Protein AF-0000000078500614 (afdb_homodimer)

Solvent-accessible surface area (backbone atoms only — not comparable to full-atom values): 10319 Å² total; per-residue (Å²): 128,57,63,70,53,55,54,60,69,43,88,48,52,64,53,60,51,50,54,51,49,52,55,49,51,55,53,53,39,72,67,45,80,52,63,70,58,22,54,53,45,44,40,51,52,26,52,51,50,47,42,37,47,73,65,65,64,46,64,62,80,82,45,43,68,65,52,46,53,53,21,63,76,38,49,86,39,66,47,23,42,53,41,46,52,52,44,55,63,54,65,72,94,126,57,64,71,52,54,53,60,69,44,86,47,54,66,52,61,51,50,52,50,47,52,54,50,52,54,52,54,38,71,66,44,79,51,63,70,58,23,54,53,47,42,41,50,50,28,53,51,49,46,43,36,47,73,67,65,62,47,63,62,80,82,45,42,68,65,52,46,54,52,20,61,75,39,48,87,39,66,47,24,43,51,41,46,51,53,44,54,62,55,65,73,95

Secondary structure (DSSP, 8-state):
--HHHHHHHS---HHHHHHHHHHHHHHHHHH---HHHHHHHHHHHHHHHHHHHHTTSS-GGGTHHHHHHHHHHTTTSHHHHHHHHHHHHHH--/--HHHHHHHS---HHHHHHHHHHHHHHHHHH---HHHHHHHHHHHHHHHHHHHHTTSS-GGGTHHHHHHHHHHTTTSHHHHHHHHHHHHHH--

InterPro domains:
  IPR019312 CCR4-NOT transcription complex subunit 11, C-terminal domain [PF10155] (33-88)
  IPR019312 CCR4-NOT transcription complex subunit 11, C-terminal domain [PTHR15975] (33-90)

Radius of gyration: 15.86 Å; Cα contacts (8 Å, |Δi|>4): 170; chains: 2; bounding box: 34×43×44 Å

Structure (mmCIF, N/CA/C/O backbone):
data_AF-0000000078500614-model_v1
#
loop_
_entity.id
_entity.type
_entity.pdbx_description
1 polymer 'CCR4-NOT transcription complex subunit 11'
#
loop_
_atom_site.group_PDB
_atom_site.id
_atom_site.type_symbol
_atom_site.label_atom_id
_atom_site.label_alt_id
_atom_site.label_comp_id
_atom_site.label_asym_id
_atom_site.label_entity_id
_atom_site.label_seq_id
_atom_site.pdbx_PDB_ins_code
_atom_site.Cartn_x
_atom_site.Cartn_y
_atom_site.Cartn_z
_atom_site.occupancy
_atom_site.B_iso_or_equiv
_atom_site.auth_seq_id
_atom_site.auth_comp_id
_atom_site.auth_asym_id
_atom_site.auth_atom_id
_atom_site.pdbx_PDB_model_num
ATOM 1 N N . MET A 1 1 ? -8.516 2.143 -21.172 1 26.56 1 MET A N 1
ATOM 2 C CA . MET A 1 1 ? -8.398 0.757 -20.719 1 26.56 1 MET A CA 1
ATOM 3 C C . MET A 1 1 ? -6.941 0.388 -20.453 1 26.56 1 MET A C 1
ATOM 5 O O . MET A 1 1 ? -6.633 -0.266 -19.469 1 26.56 1 MET A O 1
ATOM 9 N N . LEU A 1 2 ? -6.059 0.632 -21.484 1 32.22 2 LEU A N 1
ATOM 10 C CA . LEU A 1 2 ? -4.629 0.433 -21.703 1 32.22 2 LEU A CA 1
ATOM 11 C C . LEU A 1 2 ? -3.809 1.311 -20.75 1 32.22 2 LEU A C 1
ATOM 13 O O . LEU A 1 2 ? -2.59 1.15 -20.656 1 32.22 2 LEU A O 1
ATOM 17 N N . VAL A 1 3 ? -4.402 2.43 -20.516 1 37.03 3 VAL A N 1
ATOM 18 C CA . VAL A 1 3 ? -3.617 3.463 -19.844 1 37.03 3 VAL A CA 1
ATOM 19 C C . VAL A 1 3 ? -3.152 2.959 -18.484 1 37.03 3 VAL A C 1
ATOM 21 O O . VAL A 1 3 ? -2.09 3.355 -18 1 37.03 3 VAL A O 1
ATOM 24 N N . ASP A 1 4 ? -4.074 2.209 -17.906 1 38.44 4 ASP A N 1
ATOM 25 C CA . ASP A 1 4 ? -3.691 1.676 -16.609 1 38.44 4 ASP A CA 1
ATOM 26 C C . ASP A 1 4 ? -2.545 0.676 -16.734 1 38.44 4 ASP A C 1
ATOM 28 O O . ASP A 1 4 ? -1.684 0.594 -15.859 1 38.44 4 ASP A O 1
ATOM 32 N N . TYR A 1 5 ? -2.68 -0.137 -17.844 1 39.41 5 TYR A N 1
ATOM 33 C CA . TYR A 1 5 ? -1.7 -1.173 -18.141 1 39.41 5 TYR A CA 1
ATOM 34 C C . TYR A 1 5 ? -0.367 -0.559 -18.562 1 39.41 5 TYR A C 1
ATOM 36 O O . TYR A 1 5 ? 0.696 -1.063 -18.188 1 39.41 5 TYR A O 1
ATOM 44 N N . MET A 1 6 ? -0.44 0.219 -19.594 1 39.81 6 MET A N 1
ATOM 45 C CA . MET A 1 6 ? 0.724 0.875 -20.172 1 39.81 6 MET A CA 1
ATOM 46 C C . MET A 1 6 ? 1.514 1.636 -19.125 1 39.81 6 MET A C 1
ATOM 48 O O . MET A 1 6 ? 2.705 1.896 -19.297 1 39.81 6 MET A O 1
ATOM 52 N N . PHE A 1 7 ? 0.876 2.174 -18.375 1 38 7 PHE A N 1
ATOM 53 C CA . PHE A 1 7 ? 1.575 2.879 -17.312 1 38 7 PHE A CA 1
ATOM 54 C C . PHE A 1 7 ? 2.486 1.928 -16.547 1 38 7 PHE A C 1
ATOM 56 O O . PHE A 1 7 ? 3.533 2.338 -16.031 1 38 7 PHE A O 1
ATOM 63 N N . TRP A 1 8 ? 2.061 0.646 -16.391 1 42.75 8 TRP A N 1
ATOM 64 C CA . TRP A 1 8 ? 2.818 -0.266 -15.539 1 42.75 8 TRP A CA 1
ATOM 65 C C . TRP A 1 8 ? 4.039 -0.808 -16.281 1 42.75 8 TRP A C 1
ATOM 67 O O . TRP A 1 8 ? 5.047 -1.152 -15.648 1 42.75 8 TRP A O 1
ATOM 77 N N . THR A 1 9 ? 3.951 -1.188 -17.453 1 39.38 9 THR A N 1
ATOM 78 C CA . THR A 1 9 ? 5.133 -1.741 -18.109 1 39.38 9 THR A CA 1
ATOM 79 C C . THR A 1 9 ? 6.23 -0.687 -18.219 1 39.38 9 THR A C 1
ATOM 81 O O . THR A 1 9 ? 7.344 -0.988 -18.656 1 39.38 9 THR A O 1
ATOM 84 N N . LYS A 1 10 ? 5.836 0.438 -18.641 1 40.34 10 LYS A N 1
ATOM 85 C CA . LYS A 1 10 ? 7.055 1.234 -18.797 1 40.34 10 LYS A CA 1
ATOM 86 C C . LYS A 1 10 ? 7.855 1.256 -17.5 1 40.34 10 LYS A C 1
ATOM 88 O O . LYS A 1 10 ? 7.289 1.146 -16.406 1 40.34 10 LYS A O 1
ATOM 93 N N . SER A 1 11 ? 9.219 1.28 -17.703 1 36.75 11 SER A N 1
ATOM 94 C CA . SER A 1 11 ? 10.172 1.511 -16.625 1 36.75 11 SER A CA 1
ATOM 95 C C . SER A 1 11 ? 9.586 2.426 -15.555 1 36.75 11 SER A C 1
ATOM 97 O O . SER A 1 11 ? 9.648 3.65 -15.672 1 36.75 11 SER A O 1
ATOM 99 N N . PHE A 1 12 ? 8.367 2.404 -15.211 1 47.31 12 PHE A N 1
ATOM 100 C CA . PHE A 1 12 ? 7.91 3.18 -14.07 1 47.31 12 PHE A CA 1
ATOM 101 C C . PHE A 1 12 ? 8.984 3.234 -12.984 1 47.31 12 PHE A C 1
ATOM 103 O O . PHE A 1 12 ? 9.352 2.203 -12.414 1 47.31 12 PHE A O 1
ATOM 110 N N . ASP A 1 13 ? 9.727 4.168 -13.281 1 57.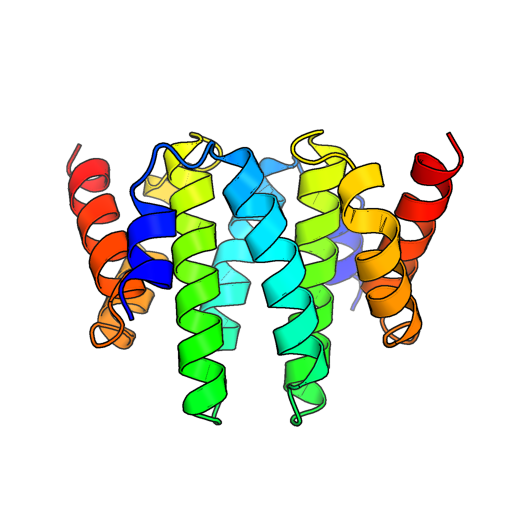78 13 ASP A N 1
ATOM 111 C CA . ASP A 1 13 ? 10.641 4.418 -12.172 1 57.78 13 ASP A CA 1
ATOM 112 C C . ASP A 1 13 ? 9.961 4.148 -10.828 1 57.78 13 ASP A C 1
ATOM 114 O O . ASP A 1 13 ? 8.82 4.562 -10.609 1 57.78 13 ASP A O 1
ATOM 118 N N . ASP A 1 14 ? 10.234 3.061 -10.273 1 69.69 14 ASP A N 1
ATOM 119 C CA . ASP A 1 14 ? 9.75 2.389 -9.07 1 69.69 14 ASP A CA 1
ATOM 120 C C . ASP A 1 14 ? 9.219 3.398 -8.055 1 69.69 14 ASP A C 1
ATOM 122 O O . ASP A 1 14 ? 8.172 3.174 -7.434 1 69.69 14 ASP A O 1
ATOM 126 N N . ILE A 1 15 ? 9.617 4.699 -8.32 1 75.94 15 ILE A N 1
ATOM 127 C CA . ILE A 1 15 ? 9.227 5.676 -7.309 1 75.94 15 ILE A CA 1
ATOM 128 C C . ILE A 1 15 ? 7.93 6.363 -7.727 1 75.94 15 ILE A C 1
ATOM 130 O O . ILE A 1 15 ? 7.066 6.637 -6.891 1 75.94 15 ILE A O 1
ATOM 134 N N . GLU A 1 16 ? 7.77 6.645 -9.047 1 82.81 16 GLU A N 1
ATOM 135 C CA . GLU A 1 16 ? 6.535 7.242 -9.547 1 82.81 16 GLU A CA 1
ATOM 136 C C . GLU A 1 16 ? 5.332 6.344 -9.266 1 82.81 16 GLU A C 1
ATOM 138 O O . GLU A 1 16 ? 4.242 6.828 -8.961 1 82.81 16 GLU A O 1
ATOM 143 N N . THR A 1 17 ? 5.539 5.059 -9.43 1 87.38 17 THR A N 1
ATOM 144 C CA . THR A 1 17 ? 4.484 4.094 -9.141 1 87.38 17 THR A CA 1
ATOM 145 C C . THR A 1 17 ? 4.055 4.172 -7.684 1 87.38 17 THR A C 1
ATOM 147 O O . THR A 1 17 ? 2.863 4.094 -7.375 1 87.38 17 THR A O 1
ATOM 150 N N . LEU A 1 18 ? 4.918 4.398 -6.871 1 87.38 18 LEU A N 1
ATOM 151 C CA . LEU A 1 18 ? 4.609 4.484 -5.449 1 87.38 18 LEU A CA 1
ATOM 152 C C . LEU A 1 18 ? 3.838 5.762 -5.133 1 87.38 18 LEU A C 1
ATOM 154 O O . LEU A 1 18 ? 2.945 5.758 -4.281 1 87.38 18 LEU A O 1
ATOM 158 N N . TYR A 1 19 ? 4.195 6.848 -5.871 1 88.06 19 TYR A N 1
ATOM 159 C CA . TYR A 1 19 ? 3.426 8.078 -5.719 1 88.06 19 TYR A CA 1
ATOM 160 C C . TYR A 1 19 ? 1.979 7.875 -6.145 1 88.06 19 TYR A C 1
ATOM 162 O O . TYR A 1 19 ? 1.052 8.266 -5.434 1 88.06 19 TYR A O 1
ATOM 170 N N . LEU A 1 20 ? 1.772 7.266 -7.219 1 90.81 20 LEU A N 1
ATOM 171 C CA . LEU A 1 20 ? 0.433 7.008 -7.734 1 90.81 20 LEU A CA 1
ATOM 172 C C . LEU A 1 20 ? -0.336 6.074 -6.809 1 90.81 20 LEU A C 1
ATOM 174 O O . LEU A 1 20 ? -1.517 6.301 -6.531 1 90.81 20 LEU A O 1
ATOM 178 N N . LEU A 1 21 ? 0.283 5.039 -6.414 1 93.38 21 LEU A N 1
ATOM 179 C CA . LEU A 1 21 ? -0.335 4.113 -5.469 1 93.38 21 LEU A CA 1
ATOM 180 C C . LEU A 1 21 ? -0.82 4.852 -4.227 1 93.38 21 LEU A C 1
ATOM 182 O O . LEU A 1 21 ? -1.931 4.609 -3.75 1 93.38 21 LEU A O 1
ATOM 186 N N . SER A 1 22 ? 0.024 5.75 -3.674 1 91.69 22 SER A N 1
ATOM 187 C CA . SER A 1 22 ? -0.336 6.52 -2.488 1 91.69 22 SER A CA 1
ATOM 188 C C . SER A 1 22 ? -1.622 7.309 -2.709 1 91.69 22 SER A C 1
ATOM 190 O O . SER A 1 22 ? -2.559 7.215 -1.914 1 91.69 22 SER A O 1
ATOM 192 N N . VAL A 1 23 ? -1.719 7.988 -3.836 1 92.12 23 VAL A N 1
ATOM 193 C CA . VAL A 1 23 ? -2.891 8.797 -4.164 1 92.12 23 VAL A CA 1
ATOM 194 C C . VAL A 1 23 ? -4.109 7.891 -4.344 1 92.12 23 VAL A C 1
ATOM 196 O O . VAL A 1 23 ? -5.195 8.195 -3.846 1 92.12 23 VAL A O 1
ATOM 199 N N . ARG A 1 24 ? -3.928 6.805 -4.949 1 93.44 24 ARG A N 1
ATOM 200 C CA . ARG A 1 24 ? -5.039 5.906 -5.238 1 93.44 24 ARG A CA 1
ATOM 201 C C . ARG A 1 24 ? -5.527 5.211 -3.973 1 93.44 24 ARG A C 1
ATOM 203 O O . ARG A 1 24 ? -6.727 4.996 -3.799 1 93.44 24 ARG A O 1
ATOM 210 N N . PHE A 1 25 ? -4.66 4.859 -3.1 1 94.88 25 PHE A N 1
ATOM 211 C CA . PHE A 1 25 ? -5.062 4.266 -1.831 1 94.88 25 PHE A CA 1
ATOM 212 C C . PHE A 1 25 ? -5.887 5.25 -1.009 1 94.88 25 PHE A C 1
ATOM 214 O O . PHE A 1 25 ? -6.906 4.875 -0.424 1 94.88 25 PHE A O 1
ATOM 221 N N . THR A 1 26 ? -5.434 6.527 -0.969 1 94.94 26 THR A N 1
ATOM 222 C CA . THR A 1 26 ? -6.184 7.523 -0.209 1 94.94 26 THR A CA 1
ATOM 223 C C . THR A 1 26 ? -7.574 7.723 -0.802 1 94.94 26 THR A C 1
ATOM 2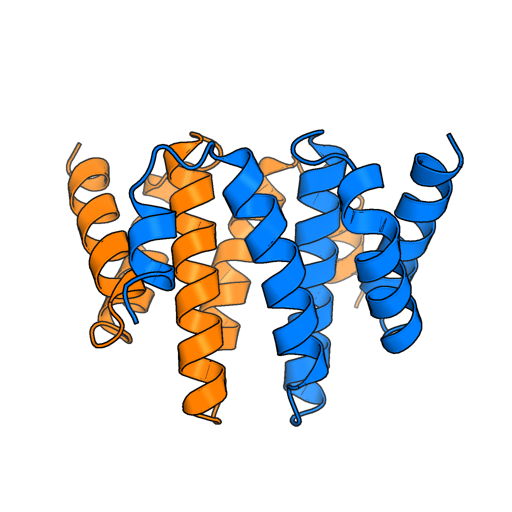25 O O . THR A 1 26 ? -8.555 7.844 -0.068 1 94.94 26 THR A O 1
ATOM 228 N N . SER A 1 27 ? -7.73 7.734 -2.119 1 93.31 27 SER A N 1
ATOM 229 C CA . SER A 1 27 ? -9.016 7.906 -2.785 1 93.31 27 SER A CA 1
ATOM 230 C C . SER A 1 27 ? -9.953 6.738 -2.492 1 93.31 27 SER A C 1
ATOM 232 O O . SER A 1 27 ? -11.141 6.938 -2.223 1 93.31 27 SER A O 1
ATOM 234 N N . VAL A 1 28 ? -9.43 5.48 -2.551 1 93.94 28 VAL A N 1
ATOM 235 C CA . VAL A 1 28 ? -10.234 4.289 -2.311 1 93.94 28 VAL A CA 1
ATOM 236 C C . VAL A 1 28 ? -10.734 4.281 -0.866 1 93.94 28 VAL A C 1
ATOM 238 O O . VAL A 1 28 ? -11.852 3.846 -0.59 1 93.94 28 VAL A O 1
ATOM 241 N N . SER A 1 29 ? -9.867 4.762 0.042 1 94.44 29 SER A N 1
ATOM 242 C CA . SER A 1 29 ? -10.25 4.82 1.451 1 94.44 29 SER A CA 1
ATOM 243 C C . SER A 1 29 ? -11.398 5.789 1.675 1 94.44 29 SER A C 1
ATOM 245 O O . SER A 1 29 ? -12.25 5.562 2.537 1 94.44 29 SER A O 1
ATOM 247 N N . LEU A 1 30 ? -11.445 6.863 0.929 1 92.62 30 LEU A N 1
ATOM 248 C CA . LEU A 1 30 ? -12.469 7.895 1.055 1 92.62 30 LEU A CA 1
ATOM 249 C C . LEU A 1 30 ? -13.812 7.383 0.556 1 92.62 30 LEU A C 1
ATOM 251 O O . LEU A 1 30 ? -14.859 7.77 1.082 1 92.62 30 LEU A O 1
ATOM 255 N N . ILE A 1 31 ? -13.789 6.438 -0.349 1 91.5 31 ILE A N 1
ATOM 256 C CA . ILE A 1 31 ? -15.016 6.008 -1.018 1 91.5 31 ILE A CA 1
ATOM 257 C C . ILE A 1 31 ? -15.586 4.777 -0.312 1 91.5 31 ILE A C 1
ATOM 259 O O . ILE A 1 31 ? -16.734 4.395 -0.549 1 91.5 31 ILE A O 1
ATOM 263 N N . CYS A 1 32 ? -14.789 4.066 0.511 1 92.44 32 CYS A N 1
ATOM 264 C CA . CYS A 1 32 ? -15.227 2.877 1.231 1 92.44 32 CYS A CA 1
ATOM 265 C C . CYS A 1 32 ? -16.391 3.203 2.166 1 92.44 32 CYS A C 1
ATOM 267 O O . CYS A 1 32 ? -16.25 4.027 3.072 1 92.44 32 CYS A O 1
ATOM 269 N N . GLN A 1 33 ? -17.547 2.568 2.074 1 90.19 33 GLN A N 1
ATOM 270 C CA . GLN A 1 33 ? -18.75 2.885 2.826 1 90.19 33 GLN A CA 1
ATOM 271 C C . GLN A 1 33 ? -18.812 2.094 4.129 1 90.19 33 GLN A C 1
ATOM 273 O O . GLN A 1 33 ? -19.516 2.477 5.062 1 90.19 33 GLN A O 1
ATOM 278 N N . ASP A 1 34 ? -18.234 0.938 4.176 1 91.44 34 ASP A N 1
ATOM 279 C CA . ASP A 1 34 ? -18.141 0.173 5.414 1 91.44 34 ASP A CA 1
ATOM 280 C C . ASP A 1 34 ? -17.141 0.807 6.375 1 91.44 34 ASP A C 1
ATOM 282 O O . ASP A 1 34 ? -15.93 0.722 6.164 1 91.44 34 ASP A O 1
ATOM 286 N N . LYS A 1 35 ? -17.703 1.351 7.426 1 92.62 35 LYS A N 1
ATOM 287 C CA . LYS A 1 35 ? -16.875 2.156 8.328 1 92.62 35 LYS A CA 1
ATOM 288 C C . LYS A 1 35 ? -15.789 1.312 8.984 1 92.62 35 LYS A C 1
ATOM 290 O O . LYS A 1 35 ? -14.688 1.797 9.234 1 92.62 35 LYS A O 1
ATOM 295 N N . TYR A 1 36 ? -16.172 0.106 9.297 1 92.19 36 TYR A N 1
ATOM 296 C CA . TYR A 1 36 ? -15.172 -0.766 9.898 1 92.19 36 TYR A CA 1
ATOM 297 C C . TYR A 1 36 ? -14.023 -1.017 8.938 1 92.19 36 TYR A C 1
ATOM 299 O O . TYR A 1 36 ? -12.852 -0.856 9.297 1 92.19 36 TYR A O 1
ATOM 307 N N . MET A 1 37 ? -14.328 -1.366 7.781 1 90.38 37 MET A N 1
ATOM 308 C CA . MET A 1 37 ? -13.32 -1.631 6.758 1 90.38 37 MET A CA 1
ATOM 309 C C . MET A 1 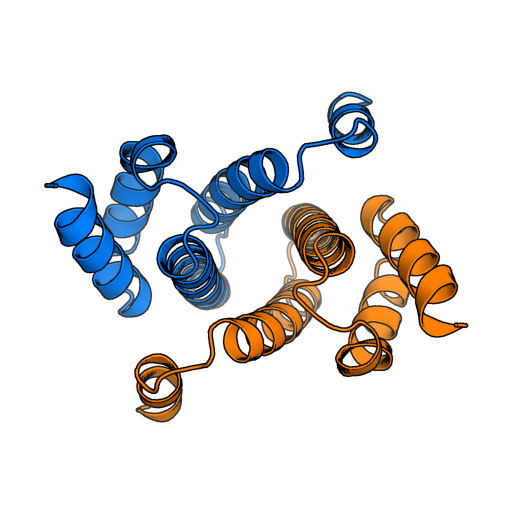37 ? -12.539 -0.364 6.418 1 90.38 37 MET A C 1
ATOM 311 O O . MET A 1 37 ? -11.328 -0.409 6.23 1 90.38 37 MET A O 1
ATOM 315 N N . GLN A 1 38 ? -13.273 0.722 6.336 1 94.06 38 GLN A N 1
ATOM 316 C CA . GLN A 1 38 ? -12.625 1.989 6.023 1 94.06 38 GLN A CA 1
ATOM 317 C C . GLN A 1 38 ? -11.562 2.332 7.062 1 94.06 38 GLN A C 1
ATOM 319 O O . GLN A 1 38 ? -10.445 2.738 6.715 1 94.06 38 GLN A O 1
ATOM 324 N N . ASN A 1 39 ? -11.898 2.205 8.359 1 95.5 39 ASN A N 1
ATOM 325 C CA . ASN A 1 39 ? -10.938 2.465 9.43 1 95.5 39 ASN A CA 1
ATOM 326 C C . ASN A 1 39 ? -9.695 1.591 9.289 1 95.5 39 ASN A C 1
ATOM 328 O O . ASN A 1 39 ? -8.57 2.072 9.445 1 95.5 39 ASN A O 1
ATOM 332 N N . ARG A 1 40 ? -9.938 0.292 8.93 1 93.19 40 ARG A N 1
ATOM 333 C CA . ARG A 1 40 ? -8.805 -0.607 8.734 1 93.19 40 ARG A CA 1
ATOM 334 C C . ARG A 1 40 ? -7.941 -0.151 7.559 1 93.19 40 ARG A C 1
ATOM 336 O O . ARG A 1 40 ? -6.715 -0.095 7.668 1 93.19 40 ARG A O 1
ATOM 343 N N . LEU A 1 41 ? -8.547 0.221 6.492 1 94.56 41 LEU A N 1
ATOM 344 C CA . LEU A 1 41 ? -7.824 0.657 5.305 1 94.56 41 LEU A CA 1
ATOM 345 C C . LEU A 1 41 ? -7.059 1.946 5.582 1 94.56 41 LEU A C 1
ATOM 347 O O . LEU A 1 41 ? -5.895 2.076 5.191 1 94.56 41 LEU A O 1
ATOM 351 N N . VAL A 1 42 ? -7.711 2.84 6.273 1 96.56 42 VAL A N 1
ATOM 352 C CA . VAL A 1 42 ? -7.078 4.113 6.59 1 96.56 42 VAL A CA 1
ATOM 353 C C . VAL A 1 42 ? -5.84 3.875 7.449 1 96.56 42 VAL A C 1
ATOM 355 O O . VAL A 1 42 ? -4.777 4.449 7.191 1 96.56 42 VAL A O 1
ATOM 358 N N . ARG A 1 43 ? -5.934 3 8.352 1 95 43 ARG A N 1
ATOM 359 C CA . ARG A 1 43 ? -4.785 2.684 9.195 1 95 43 ARG A CA 1
ATOM 360 C C . ARG A 1 43 ? -3.641 2.107 8.367 1 95 43 ARG A C 1
ATOM 362 O O . ARG A 1 43 ? -2.486 2.512 8.523 1 95 43 ARG A O 1
ATOM 369 N N . LEU A 1 44 ? -3.918 1.233 7.527 1 94.56 44 LEU A N 1
ATOM 370 C CA . LEU A 1 44 ? -2.9 0.604 6.691 1 94.56 44 LEU A CA 1
ATOM 371 C C . LEU A 1 44 ? -2.242 1.628 5.773 1 94.56 44 LEU A C 1
ATOM 373 O O . LEU A 1 44 ? -1.018 1.655 5.645 1 94.56 44 LEU A O 1
ATOM 377 N N . VAL A 1 45 ? -3.041 2.49 5.16 1 95.38 45 VAL A N 1
ATOM 378 C CA . VAL A 1 45 ? -2.523 3.492 4.23 1 95.38 45 VAL A CA 1
ATOM 379 C C . VAL A 1 45 ? -1.636 4.48 4.98 1 95.38 45 VAL A C 1
ATOM 381 O O . VAL A 1 45 ? -0.585 4.887 4.477 1 95.38 45 VAL A O 1
ATOM 384 N N . CYS A 1 46 ? -2.035 4.801 6.121 1 95.31 46 CYS A N 1
ATOM 385 C CA . CYS A 1 46 ? -1.247 5.738 6.906 1 95.31 46 CYS A CA 1
ATOM 386 C C . CYS A 1 46 ? 0.109 5.145 7.27 1 95.31 46 CYS A C 1
ATOM 388 O O . CYS A 1 46 ? 1.138 5.812 7.141 1 95.31 46 CYS A O 1
ATOM 390 N N . VAL A 1 47 ? 0.151 3.943 7.672 1 92.5 47 VAL A N 1
ATOM 391 C CA . VAL A 1 47 ? 1.408 3.289 8.023 1 92.5 47 VAL A CA 1
ATOM 392 C C . VAL A 1 47 ? 2.254 3.096 6.766 1 92.5 47 VAL A C 1
ATOM 394 O O . VAL A 1 47 ? 3.475 3.273 6.797 1 92.5 47 VAL A O 1
ATOM 397 N N . PHE A 1 48 ? 1.545 2.812 5.668 1 91.31 48 PHE A N 1
ATOM 398 C CA . PHE A 1 48 ? 2.193 2.676 4.367 1 91.31 48 PHE A CA 1
ATOM 399 C C . PHE A 1 48 ? 2.893 3.971 3.973 1 91.31 48 PHE A C 1
ATOM 401 O O . PHE A 1 48 ? 4.082 3.965 3.645 1 91.31 48 PHE A O 1
ATOM 408 N N . LEU A 1 49 ? 2.256 5.059 4.125 1 92.81 49 LEU A N 1
ATOM 409 C CA . LEU A 1 49 ? 2.809 6.355 3.748 1 92.81 49 LEU A CA 1
ATOM 410 C C . LEU A 1 49 ? 3.936 6.762 4.688 1 92.81 49 LEU A C 1
ATOM 412 O O . LEU A 1 49 ? 4.977 7.254 4.242 1 92.81 49 LEU A O 1
ATOM 416 N N . GLN A 1 50 ? 3.709 6.547 5.891 1 90.88 50 GLN A N 1
ATOM 417 C CA . GLN A 1 50 ? 4.762 6.836 6.855 1 90.88 50 GLN A CA 1
ATOM 418 C C . GLN A 1 50 ? 6.039 6.066 6.527 1 90.88 50 GLN A C 1
ATOM 420 O O . GLN A 1 50 ? 7.141 6.613 6.609 1 90.88 50 GLN A O 1
ATOM 425 N N . SER A 1 51 ? 5.836 4.828 6.215 1 86.88 51 SER A N 1
ATOM 426 C CA . SER A 1 51 ? 6.988 4.004 5.871 1 86.88 51 SER A CA 1
ATOM 427 C C . SER A 1 51 ? 7.723 4.559 4.656 1 86.88 51 SER A C 1
ATOM 429 O O . SER A 1 51 ? 8.953 4.648 4.656 1 86.88 51 SER A O 1
ATOM 431 N N . LEU A 1 52 ? 7.078 4.922 3.629 1 86.62 52 LEU A N 1
ATOM 432 C CA . LEU A 1 52 ? 7.691 5.457 2.418 1 86.62 52 LEU A CA 1
ATOM 433 C C . LEU A 1 52 ? 8.43 6.758 2.713 1 86.62 52 LEU A C 1
ATOM 435 O O . LEU A 1 52 ? 9.547 6.965 2.225 1 86.62 52 LEU A O 1
ATOM 439 N N . ILE A 1 53 ? 7.805 7.562 3.533 1 87.88 53 ILE A N 1
ATOM 440 C CA . ILE A 1 53 ? 8.375 8.867 3.863 1 87.88 53 ILE A CA 1
ATOM 441 C C . ILE A 1 53 ? 9.625 8.68 4.723 1 87.88 53 ILE A C 1
ATOM 443 O O . ILE A 1 53 ? 10.664 9.297 4.465 1 87.88 53 ILE A O 1
ATOM 447 N N . ARG A 1 54 ? 9.547 7.781 5.574 1 84.69 54 ARG A N 1
ATOM 448 C CA . ARG A 1 54 ? 10.648 7.57 6.504 1 84.69 54 ARG A CA 1
ATOM 449 C C . ARG A 1 54 ? 11.852 6.945 5.797 1 84.69 54 ARG A C 1
ATOM 451 O O . ARG A 1 54 ? 12.992 7.188 6.176 1 84.69 54 ARG A O 1
ATOM 458 N N . ASN A 1 55 ? 11.562 6.176 4.824 1 79.69 55 ASN A N 1
ATOM 459 C CA . ASN A 1 55 ? 12.633 5.531 4.074 1 79.69 55 ASN A CA 1
ATOM 460 C C . ASN A 1 55 ? 13.109 6.406 2.916 1 79.69 55 ASN A C 1
ATOM 462 O O . ASN A 1 55 ? 13.938 5.98 2.107 1 79.69 55 ASN A O 1
ATOM 466 N N . ARG A 1 56 ? 12.68 7.613 2.877 1 81.88 56 ARG A N 1
ATOM 467 C CA . ARG A 1 56 ? 13.062 8.602 1.875 1 81.88 56 ARG A CA 1
ATOM 468 C C . ARG A 1 56 ? 12.828 8.07 0.465 1 81.88 56 ARG A C 1
ATOM 470 O O . ARG A 1 56 ? 13.648 8.297 -0.431 1 81.88 56 ARG A O 1
ATOM 477 N N . ILE A 1 57 ? 11.797 7.281 0.392 1 81.88 57 ILE A N 1
ATOM 478 C CA . ILE A 1 57 ? 11.445 6.738 -0.915 1 81.88 57 ILE A CA 1
ATOM 479 C C . ILE A 1 57 ? 10.625 7.762 -1.694 1 81.88 57 ILE A C 1
ATOM 481 O O . ILE A 1 57 ? 10.789 7.906 -2.908 1 81.88 57 ILE A O 1
ATOM 485 N N . ILE A 1 58 ? 9.766 8.414 -1.02 1 84.69 58 ILE A N 1
ATOM 486 C CA . ILE A 1 58 ? 8.992 9.477 -1.644 1 84.69 58 ILE A CA 1
ATOM 487 C C . ILE A 1 58 ? 9.266 10.797 -0.928 1 84.69 58 ILE A C 1
ATOM 489 O O . ILE A 1 58 ? 9.641 10.812 0.246 1 84.69 58 ILE A O 1
ATOM 493 N N . ASP A 1 59 ? 9.125 11.82 -1.702 1 87.75 59 ASP A N 1
ATOM 494 C CA . ASP A 1 59 ? 9.242 13.164 -1.141 1 87.75 59 ASP A CA 1
ATOM 495 C C . ASP A 1 59 ? 7.875 13.688 -0.702 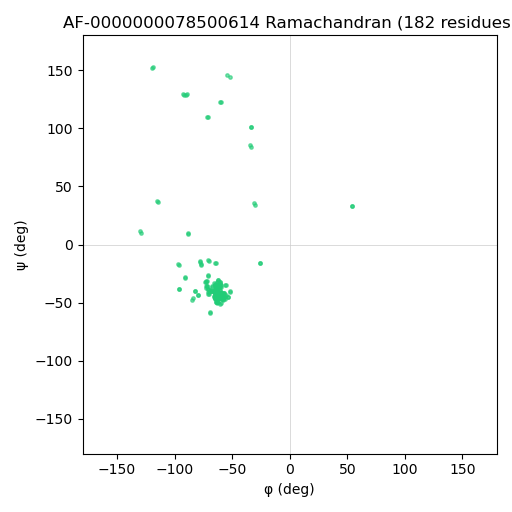1 87.75 59 ASP A C 1
ATOM 497 O O . ASP A 1 59 ? 6.941 13.75 -1.504 1 87.75 59 ASP A O 1
ATOM 501 N N . VAL A 1 60 ? 7.848 14.133 0.477 1 86.5 60 VAL A N 1
ATOM 502 C CA . VAL A 1 60 ? 6.609 14.586 1.101 1 86.5 60 VAL A CA 1
ATOM 503 C C . VAL A 1 60 ? 6.047 15.773 0.324 1 86.5 60 VAL A C 1
ATOM 505 O O . VAL A 1 60 ? 4.828 15.969 0.267 1 86.5 60 VAL A O 1
ATOM 508 N N . LYS A 1 61 ? 6.852 16.531 -0.218 1 88.06 61 LYS A N 1
ATOM 509 C CA . LYS A 1 61 ? 6.434 17.75 -0.903 1 88.06 61 LYS A CA 1
ATOM 510 C C . LYS A 1 61 ? 5.531 17.438 -2.092 1 88.06 61 LYS A C 1
ATOM 512 O O . LYS A 1 61 ? 4.629 18.203 -2.418 1 88.06 61 LYS A O 1
ATOM 517 N N . ASP A 1 62 ? 5.73 16.328 -2.688 1 87.44 62 ASP A N 1
ATOM 518 C CA . ASP A 1 62 ? 5 15.961 -3.896 1 87.44 62 ASP A CA 1
ATOM 519 C C . ASP A 1 62 ? 3.59 15.477 -3.562 1 87.44 62 ASP A C 1
ATOM 521 O O . ASP A 1 62 ? 2.717 15.453 -4.43 1 87.44 62 ASP A O 1
ATOM 525 N N . LEU A 1 63 ? 3.309 15.18 -2.355 1 88.31 63 LEU A N 1
ATOM 526 C CA . LEU A 1 63 ? 2.014 14.617 -1.996 1 88.31 63 LEU A CA 1
ATOM 527 C C . LEU A 1 63 ? 1.388 15.383 -0.835 1 88.31 63 LEU A C 1
ATOM 529 O O . LEU A 1 63 ? 0.361 14.969 -0.293 1 88.31 63 LEU A O 1
ATOM 533 N N . PHE A 1 64 ? 1.901 16.453 -0.466 1 92.06 64 PHE A N 1
ATOM 534 C CA . PHE A 1 64 ? 1.579 17.125 0.79 1 92.06 64 PHE A CA 1
ATOM 535 C C . PHE A 1 64 ? 0.099 17.484 0.848 1 92.06 64 PHE A C 1
ATOM 537 O O . PHE A 1 64 ? -0.587 17.141 1.817 1 92.06 64 PHE A O 1
ATOM 544 N N . ILE A 1 65 ? -0.426 18.094 -0.137 1 92.5 65 ILE A N 1
ATOM 545 C CA . ILE A 1 65 ? -1.795 18.594 -0.125 1 92.5 65 ILE A CA 1
ATOM 546 C C . ILE A 1 65 ? -2.773 17.438 -0.017 1 92.5 65 ILE A C 1
ATOM 548 O O . ILE A 1 65 ? -3.652 17.422 0.847 1 92.5 65 ILE A O 1
ATOM 552 N N . GLU A 1 66 ? -2.584 16.438 -0.864 1 92.56 66 GLU A N 1
ATOM 5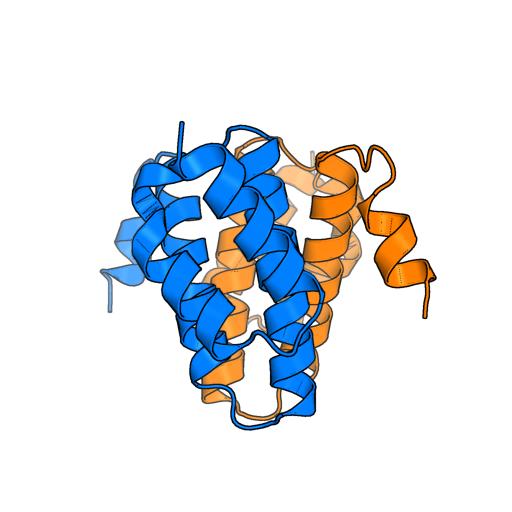53 C CA . GLU A 1 66 ? -3.48 15.289 -0.907 1 92.56 66 GLU A CA 1
ATOM 554 C C . GLU A 1 66 ? -3.451 14.516 0.409 1 92.56 66 GLU A C 1
ATOM 556 O O . GLU A 1 66 ? -4.5 14.156 0.949 1 92.56 66 GLU A O 1
ATOM 561 N N . VAL A 1 67 ? -2.299 14.305 0.88 1 95.25 67 VAL A N 1
ATOM 562 C CA . VAL A 1 67 ? -2.15 13.508 2.092 1 95.25 67 VAL A CA 1
ATOM 563 C C . VAL A 1 67 ? -2.605 14.32 3.303 1 95.25 67 VAL A C 1
ATOM 565 O O . VAL A 1 67 ? -3.189 13.773 4.242 1 95.25 67 VAL A O 1
ATOM 568 N N . GLN A 1 68 ? -2.41 15.602 3.24 1 94.75 68 GLN A N 1
ATOM 569 C CA . GLN A 1 68 ? -2.895 16.453 4.32 1 94.75 68 GLN A CA 1
ATOM 570 C C . GLN A 1 68 ? -4.418 16.422 4.414 1 94.75 68 GLN A C 1
ATOM 572 O O . GLN A 1 68 ? -4.973 16.234 5.5 1 94.75 68 GLN A O 1
ATOM 577 N N . ALA A 1 69 ? -5.102 16.609 3.285 1 95.88 69 ALA A N 1
ATOM 578 C CA . ALA A 1 69 ? -6.562 16.547 3.256 1 95.88 69 ALA A CA 1
ATOM 579 C C . ALA A 1 69 ? -7.055 15.18 3.742 1 95.88 69 ALA A C 1
ATOM 581 O O . ALA A 1 69 ? -8.031 15.102 4.488 1 95.88 69 ALA A O 1
ATOM 582 N N . PHE A 1 70 ? -6.395 14.078 3.326 1 96.56 70 PHE A N 1
ATOM 583 C CA . PHE A 1 70 ? -6.711 12.711 3.719 1 96.56 70 PHE A CA 1
ATOM 584 C C . PHE A 1 70 ? -6.641 12.555 5.234 1 96.56 70 PHE A C 1
ATOM 586 O O . PHE A 1 70 ? -7.559 12 5.848 1 96.56 70 PHE A O 1
ATOM 593 N N . CYS A 1 71 ? -5.621 13.102 5.832 1 96.94 71 CYS A N 1
ATOM 594 C CA . CYS A 1 71 ? -5.449 12.969 7.273 1 96.94 71 CYS A CA 1
ATOM 595 C C . CYS A 1 71 ? -6.492 13.797 8.023 1 96.94 71 CYS A C 1
ATOM 597 O O . CYS A 1 71 ? -6.973 13.383 9.078 1 96.94 71 CYS A O 1
ATOM 599 N N . ILE A 1 72 ? -6.762 14.945 7.461 1 97.25 72 ILE A N 1
ATOM 600 C CA . ILE A 1 72 ? -7.777 15.797 8.078 1 97.25 72 ILE A CA 1
ATOM 601 C C . ILE A 1 72 ? -9.133 15.086 8.039 1 97.25 72 ILE A C 1
ATOM 603 O O . ILE A 1 72 ? -9.859 15.07 9.039 1 97.25 72 ILE A O 1
ATOM 607 N N . GLU A 1 73 ? -9.461 14.461 6.949 1 97.44 73 GLU A N 1
ATOM 608 C CA . GLU A 1 73 ? -10.719 13.742 6.793 1 97.44 73 GLU A CA 1
ATOM 609 C C . GLU A 1 73 ? -10.836 12.602 7.809 1 97.44 73 GLU A C 1
ATOM 611 O O . GLU A 1 73 ? -11.922 12.312 8.305 1 97.44 73 GLU A O 1
ATOM 616 N N . PHE A 1 74 ? -9.703 11.953 8.141 1 97.5 74 PHE A N 1
ATOM 617 C CA . PHE A 1 74 ? -9.711 10.797 9.031 1 97.5 74 PHE A CA 1
ATOM 618 C C . PHE A 1 74 ? -8.977 11.109 10.328 1 97.5 74 PHE A C 1
ATOM 620 O O . PHE A 1 74 ? -8.297 10.242 10.891 1 97.5 74 PHE A O 1
ATOM 627 N N . SER A 1 75 ? -9.109 12.312 10.789 1 96.5 75 SER A N 1
ATOM 628 C CA . SER A 1 75 ? -8.352 12.797 11.938 1 96.5 75 SER A CA 1
ATOM 629 C C . SER A 1 75 ? -8.703 12.023 13.203 1 96.5 75 SER A C 1
ATOM 631 O O . SER A 1 75 ? -7.957 12.047 14.18 1 96.5 75 SER A O 1
ATOM 633 N N . ARG A 1 76 ? -9.805 11.32 13.156 1 96.25 76 ARG A N 1
ATOM 634 C CA . ARG A 1 76 ? -10.219 10.547 14.32 1 96.25 76 ARG A CA 1
ATOM 635 C C . ARG A 1 76 ? -9.398 9.266 14.453 1 96.25 76 ARG A C 1
ATOM 637 O O . ARG A 1 76 ? -9.438 8.602 15.492 1 96.25 76 ARG A O 1
ATOM 644 N N . ILE A 1 77 ? -8.75 8.844 13.445 1 96.5 77 ILE A N 1
ATOM 645 C CA . ILE A 1 77 ? -7.926 7.637 13.445 1 96.5 77 ILE A CA 1
ATOM 646 C C . ILE A 1 77 ? -6.504 7.988 13.875 1 96.5 77 ILE A C 1
ATOM 648 O O . ILE A 1 77 ? -5.867 8.859 13.281 1 96.5 77 ILE A O 1
ATOM 652 N N . ARG A 1 78 ? -5.988 7.281 14.812 1 95.31 78 ARG A N 1
ATOM 653 C CA . ARG A 1 78 ? -4.707 7.598 15.438 1 95.31 78 ARG A CA 1
ATOM 654 C C . ARG A 1 78 ? -3.59 7.637 14.398 1 95.31 78 ARG A C 1
ATOM 656 O O . ARG A 1 78 ? -2.758 8.547 14.406 1 95.31 78 ARG A O 1
ATOM 663 N N . GLU A 1 79 ? -3.527 6.629 13.547 1 95.19 79 GLU A N 1
ATOM 664 C CA . GLU A 1 79 ? -2.475 6.535 12.539 1 95.19 79 GLU A CA 1
ATOM 665 C C . GLU A 1 79 ? -2.508 7.73 11.594 1 95.19 79 GLU A C 1
ATOM 667 O O . GLU A 1 79 ? -1.46 8.211 11.156 1 95.19 79 GLU A O 1
ATOM 672 N N . ALA A 1 80 ? -3.736 8.211 11.336 1 96.12 80 ALA A N 1
ATOM 673 C CA . ALA A 1 80 ? -3.869 9.398 10.492 1 96.12 80 ALA A CA 1
ATOM 674 C C . ALA A 1 80 ? -3.34 10.641 11.203 1 96.12 80 ALA A C 1
ATOM 676 O O . ALA A 1 80 ? -2.65 11.461 10.602 1 96.12 80 ALA A O 1
ATOM 677 N N . ALA A 1 81 ? -3.625 10.727 12.469 1 95.62 81 ALA A N 1
ATOM 678 C CA . ALA A 1 81 ? -3.109 11.836 13.258 1 95.62 81 ALA A CA 1
ATOM 679 C C . ALA A 1 81 ? -1.584 11.805 13.32 1 95.62 81 ALA A C 1
ATOM 681 O O . ALA A 1 81 ? -0.933 12.852 13.211 1 95.62 81 ALA A O 1
ATOM 682 N N . THR A 1 82 ? -1.013 10.656 1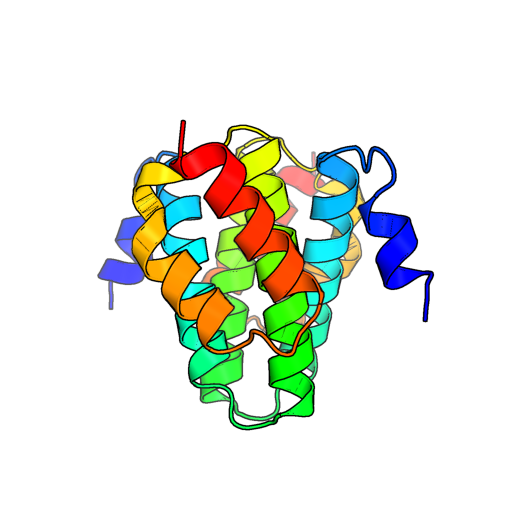3.469 1 94.5 82 THR A N 1
ATOM 683 C CA . THR A 1 82 ? 0.438 10.5 13.516 1 94.5 82 THR A CA 1
ATOM 684 C C . THR A 1 82 ? 1.063 10.883 12.172 1 94.5 82 THR A C 1
ATOM 686 O O . THR A 1 82 ? 2.078 11.586 12.133 1 94.5 82 THR A O 1
ATOM 689 N N . LEU A 1 83 ? 0.494 10.43 11.078 1 93.81 83 LEU A N 1
ATOM 690 C CA . LEU A 1 83 ? 0.973 10.797 9.75 1 93.81 83 LEU A CA 1
ATOM 691 C C . LEU A 1 83 ? 0.913 12.305 9.547 1 93.81 83 LEU A C 1
ATOM 693 O O . LEU A 1 83 ? 1.836 12.898 8.984 1 93.81 83 LEU A O 1
ATOM 697 N N . PHE A 1 84 ? -0.181 12.914 10 1 94.81 84 PHE A N 1
ATOM 698 C CA . PHE A 1 84 ? -0.354 14.359 9.867 1 94.81 84 PHE A CA 1
ATOM 699 C C . PHE A 1 84 ? 0.767 15.109 10.578 1 94.81 84 PHE A C 1
ATOM 701 O O . PHE A 1 84 ? 1.335 16.047 10.031 1 94.81 84 PHE A O 1
ATOM 708 N N . ARG A 1 85 ? 1.14 14.68 11.727 1 93.94 85 ARG A N 1
ATOM 709 C CA . ARG A 1 85 ? 2.221 15.305 12.484 1 93.94 85 ARG A CA 1
ATOM 710 C C . ARG A 1 85 ? 3.557 15.141 11.773 1 93.94 85 ARG A C 1
ATOM 712 O O . ARG A 1 85 ? 4.363 16.078 11.727 1 93.94 85 ARG A O 1
ATOM 719 N N . LEU A 1 86 ? 3.781 13.961 11.312 1 91.25 86 LEU A N 1
ATOM 720 C CA . LEU A 1 86 ? 5.004 13.711 10.555 1 91.25 86 LEU A CA 1
ATOM 721 C C . LEU A 1 86 ? 5.105 14.664 9.359 1 91.25 86 LEU A C 1
ATOM 723 O O . LEU A 1 86 ? 6.168 15.227 9.102 1 91.25 86 LEU A O 1
ATOM 727 N N . LEU A 1 87 ? 3.994 14.844 8.648 1 91.12 87 LEU A N 1
ATOM 728 C CA . LEU A 1 87 ? 3.955 15.727 7.484 1 91.12 87 LEU A CA 1
ATOM 729 C C . LEU A 1 87 ? 4.273 17.156 7.883 1 91.12 87 LEU A C 1
ATOM 731 O O . LEU A 1 87 ? 5.016 17.859 7.18 1 91.12 87 LEU A O 1
ATOM 735 N N . LYS A 1 88 ? 3.691 17.578 8.938 1 90.81 88 LYS A N 1
ATOM 736 C CA . LYS A 1 88 ? 3.898 18.938 9.398 1 90.81 88 LYS A CA 1
ATOM 737 C C . LYS A 1 88 ? 5.352 19.172 9.797 1 90.81 88 LYS A C 1
ATOM 739 O O . LYS A 1 88 ? 5.902 20.25 9.57 1 90.81 88 LYS A O 1
ATOM 744 N N . THR A 1 89 ? 5.934 18.188 10.328 1 88.31 89 THR A N 1
ATOM 745 C CA . THR A 1 89 ? 7.328 18.281 10.75 1 88.31 89 THR A CA 1
ATOM 746 C C . THR A 1 89 ? 8.258 18.344 9.539 1 88.31 89 THR A C 1
ATOM 748 O O . THR A 1 89 ? 9.227 19.109 9.531 1 88.31 89 THR A O 1
ATOM 751 N N . LEU A 1 90 ? 7.957 17.562 8.555 1 83.06 90 LEU A N 1
ATOM 752 C CA . LEU A 1 90 ? 8.805 17.484 7.367 1 83.06 90 LEU A CA 1
ATOM 753 C C . LEU A 1 90 ? 8.453 18.594 6.383 1 83.06 90 LEU A C 1
ATOM 755 O O . LEU A 1 90 ? 9.297 19.016 5.59 1 83.06 90 LEU A O 1
ATOM 759 N N . GLY A 1 91 ? 7.156 18.797 6.094 1 67.69 91 GLY A N 1
ATOM 760 C CA . GLY A 1 91 ? 6.727 19.844 5.184 1 67.69 91 GLY A CA 1
ATOM 761 C C . GLY A 1 91 ? 7.109 21.25 5.648 1 67.69 91 GLY A C 1
ATOM 762 O O . GLY A 1 91 ? 7.098 22.188 4.863 1 67.69 91 GLY A O 1
ATOM 763 N N . LEU A 1 92 ? 7.152 21.484 6.82 1 59.06 92 LEU A N 1
ATOM 764 C CA . LEU A 1 92 ? 7.59 22.781 7.328 1 59.06 92 LEU A CA 1
ATOM 765 C C . LEU A 1 92 ? 9.086 22.953 7.129 1 5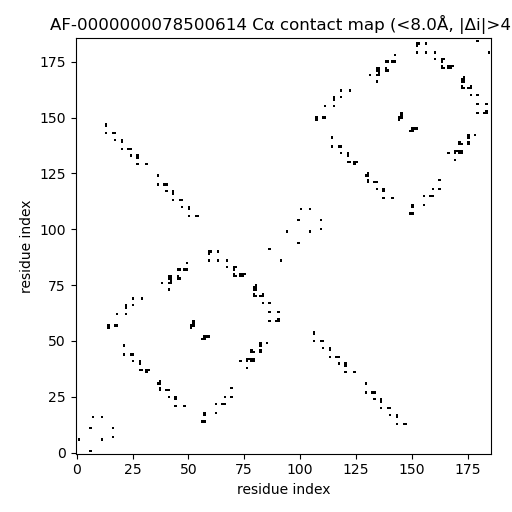9.06 92 LEU A C 1
ATOM 767 O O . LEU A 1 92 ? 9.594 24.078 7.203 1 59.06 92 LEU A O 1
ATOM 771 N N . GLU A 1 93 ? 9.766 21.922 6.82 1 51.16 93 GLU A N 1
ATOM 772 C CA . GLU A 1 93 ? 11.164 22.156 6.5 1 51.16 93 GLU A CA 1
ATOM 773 C C . GLU A 1 93 ? 11.383 22.25 4.992 1 51.16 93 GLU A C 1
ATOM 775 O O . GLU A 1 93 ? 10.594 21.703 4.215 1 51.16 93 GLU A O 1
ATOM 780 N N . MET B 1 1 ? -4.445 -3.295 22.484 1 26.28 1 MET B N 1
ATOM 781 C CA . MET B 1 1 ? -4.68 -1.922 22.047 1 26.28 1 MET B CA 1
ATOM 782 C C . MET B 1 1 ? -3.385 -1.282 21.562 1 26.28 1 MET B C 1
ATOM 784 O O . MET B 1 1 ? -3.375 -0.598 20.531 1 26.28 1 MET B O 1
ATOM 788 N N . LEU B 1 2 ? -2.312 -1.34 22.406 1 31.98 2 LEU B N 1
ATOM 789 C CA . LEU B 1 2 ? -0.928 -0.88 22.391 1 31.98 2 LEU B CA 1
ATOM 790 C C . LEU B 1 2 ? -0.131 -1.604 21.312 1 31.98 2 LEU B C 1
ATOM 792 O O . LEU B 1 2 ? 0.994 -1.21 20.984 1 31.98 2 LEU B O 1
ATOM 796 N N . VAL B 1 3 ? -0.527 -2.824 21.141 1 36.75 3 VAL B N 1
ATOM 797 C CA . VAL B 1 3 ? 0.323 -3.691 20.328 1 36.75 3 VAL B CA 1
ATOM 798 C C . VAL B 1 3 ? 0.435 -3.129 18.906 1 36.75 3 VAL B C 1
ATOM 800 O O . VAL B 1 3 ? 1.448 -3.326 18.234 1 36.75 3 VAL B O 1
ATOM 803 N N . ASP B 1 4 ? -0.696 -2.58 18.5 1 38.25 4 ASP B N 1
ATOM 804 C CA . ASP B 1 4 ? -0.655 -2.012 17.156 1 38.25 4 ASP B CA 1
ATOM 805 C C . ASP B 1 4 ? 0.268 -0.797 17.109 1 38.25 4 ASP B C 1
ATOM 807 O O . ASP B 1 4 ? 0.938 -0.564 16.094 1 38.25 4 ASP B O 1
ATOM 811 N N . TYR B 1 5 ? 0.149 -0.008 18.234 1 39.06 5 TYR B N 1
ATOM 812 C CA . TYR B 1 5 ? 0.941 1.207 18.375 1 39.06 5 TYR B CA 1
ATOM 813 C C . TYR B 1 5 ? 2.418 0.876 18.562 1 39.06 5 TYR B C 1
ATOM 815 O O . TYR B 1 5 ? 3.287 1.568 18.031 1 39.06 5 TYR B O 1
ATOM 823 N N . MET B 1 6 ? 2.66 0.131 19.594 1 39.81 6 MET B N 1
ATOM 824 C CA . MET B 1 6 ? 4.012 -0.265 19.984 1 39.81 6 MET B CA 1
ATOM 825 C C . MET B 1 6 ? 4.754 -0.889 18.797 1 39.81 6 MET B C 1
ATOM 827 O O . MET B 1 6 ? 5.984 -0.891 18.766 1 39.81 6 MET B O 1
ATOM 831 N N . PHE B 1 7 ? 4.109 -1.583 18.172 1 37.78 7 PHE B N 1
ATOM 832 C CA . PHE B 1 7 ? 4.758 -2.156 17 1 37.78 7 PHE B CA 1
ATOM 833 C C . PHE B 1 7 ? 5.312 -1.059 16.109 1 37.78 7 PHE B C 1
ATOM 835 O O . PHE B 1 7 ? 6.332 -1.251 15.438 1 37.78 7 PHE B O 1
ATOM 842 N N . TRP B 1 8 ? 4.621 0.091 16.031 1 42.47 8 TRP B N 1
ATOM 843 C CA . TRP B 1 8 ? 5.023 1.12 15.078 1 42.47 8 TRP B CA 1
ATOM 844 C C . TRP B 1 8 ? 6.199 1.931 15.617 1 42.47 8 TRP B C 1
ATOM 846 O O . TRP B 1 8 ? 7.004 2.457 14.852 1 42.47 8 TRP B O 1
ATOM 856 N N . THR B 1 9 ? 6.199 2.312 16.812 1 39.34 9 THR B N 1
ATOM 857 C CA . THR B 1 9 ? 7.32 3.125 17.266 1 39.34 9 THR B CA 1
ATOM 858 C C . THR B 1 9 ? 8.617 2.326 17.219 1 39.34 9 THR B C 1
ATOM 860 O O . THR B 1 9 ? 9.695 2.867 17.484 1 39.34 9 THR B O 1
ATOM 863 N N . LYS B 1 10 ? 8.547 1.169 17.703 1 40.19 10 LYS B N 1
ATOM 864 C CA . LYS B 1 10 ? 9.906 0.649 17.656 1 40.19 10 LYS B CA 1
ATOM 865 C C . LYS B 1 10 ? 10.5 0.787 16.25 1 40.19 10 LYS B C 1
ATOM 867 O O . LYS B 1 10 ? 9.773 0.767 15.258 1 40.19 10 LYS B O 1
ATOM 872 N N . SER B 1 11 ? 11.844 1.08 16.266 1 36.41 11 SER B N 1
ATOM 873 C CA . SER B 1 11 ? 12.664 1.055 15.062 1 36.41 11 SER B CA 1
ATOM 874 C C . SER B 1 11 ? 12.133 0.029 14.062 1 36.41 11 SER B C 1
ATOM 876 O O . SER B 1 11 ? 12.484 -1.151 14.133 1 36.41 11 SER B O 1
ATOM 878 N N . PHE B 1 12 ? 10.906 -0.239 13.922 1 47.22 12 PHE B N 1
ATOM 879 C CA . PHE B 1 12 ? 10.461 -1.101 12.828 1 47.22 12 PHE B CA 1
ATOM 880 C C . PHE B 1 12 ? 11.328 -0.905 11.594 1 47.22 12 PHE B C 1
ATOM 882 O O . PHE B 1 12 ? 11.359 0.184 11.016 1 47.22 12 PHE B O 1
ATOM 889 N N . ASP B 1 13 ? 12.297 -1.625 11.758 1 57.81 13 ASP B N 1
ATOM 890 C CA . ASP B 1 13 ? 13.062 -1.665 10.516 1 57.81 13 ASP B CA 1
ATOM 891 C C . ASP B 1 13 ? 12.148 -1.58 9.305 1 57.81 13 ASP B C 1
ATOM 893 O O . ASP B 1 13 ? 11.125 -2.266 9.242 1 57.81 13 ASP B O 1
ATOM 897 N N . ASP B 1 14 ? 12.062 -0.454 8.742 1 69.94 14 ASP B N 1
ATOM 898 C CA . ASP B 1 14 ? 11.258 0.055 7.637 1 69.94 14 ASP B CA 1
ATOM 899 C C . ASP B 1 14 ? 10.844 -1.073 6.695 1 69.94 14 ASP B C 1
ATOM 901 O O . ASP B 1 14 ? 9.695 -1.122 6.246 1 69.94 14 ASP B O 1
ATOM 905 N N . ILE B 1 15 ? 11.578 -2.24 6.875 1 75.75 15 ILE B N 1
ATOM 906 C CA . ILE B 1 15 ? 11.289 -3.301 5.914 1 75.75 15 ILE B CA 1
ATOM 907 C C . ILE B 1 15 ? 10.266 -4.27 6.512 1 75.75 15 ILE B C 1
ATOM 909 O O . ILE B 1 15 ? 9.383 -4.762 5.809 1 75.75 15 ILE B O 1
ATOM 913 N N . GLU B 1 16 ? 10.375 -4.562 7.828 1 82.81 16 GLU B N 1
ATOM 914 C CA . GLU B 1 16 ? 9.406 -5.43 8.492 1 82.81 16 GLU B CA 1
ATOM 915 C C . GLU B 1 16 ? 8 -4.844 8.422 1 82.81 16 GLU B C 1
ATOM 917 O O . GLU B 1 16 ? 7.023 -5.578 8.266 1 82.81 16 GLU B O 1
ATOM 922 N N . THR B 1 17 ? 7.918 -3.535 8.57 1 87.69 17 THR B N 1
ATOM 923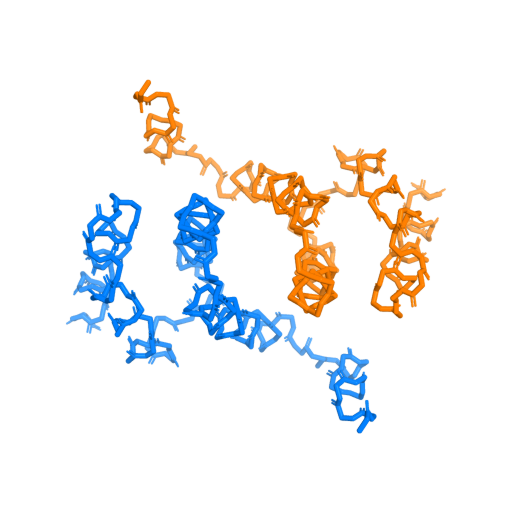 C CA . THR B 1 17 ? 6.633 -2.85 8.469 1 87.69 17 THR B CA 1
ATOM 924 C C . THR B 1 17 ? 6.023 -3.051 7.082 1 87.69 17 THR B C 1
ATOM 926 O O . THR B 1 17 ? 4.812 -3.262 6.957 1 87.69 17 THR B O 1
ATOM 929 N N . LEU B 1 18 ? 6.785 -3.086 6.152 1 87.38 18 LEU B N 1
ATOM 930 C CA . LEU B 1 18 ? 6.297 -3.262 4.789 1 87.38 18 LEU B CA 1
ATOM 931 C C . LEU B 1 18 ? 5.812 -4.691 4.566 1 87.38 18 LEU B C 1
ATOM 933 O O . LEU B 1 18 ? 4.828 -4.914 3.857 1 87.38 18 LEU B O 1
ATOM 937 N N . TYR B 1 19 ? 6.523 -5.641 5.219 1 87.94 19 TYR B N 1
ATOM 938 C CA . TYR B 1 19 ? 6.055 -7.02 5.16 1 87.94 19 TYR B CA 1
ATOM 939 C C . TYR B 1 19 ? 4.676 -7.152 5.797 1 87.94 19 TYR B C 1
ATOM 941 O O . TYR B 1 19 ? 3.775 -7.766 5.223 1 87.94 19 TYR B O 1
ATOM 949 N N . LEU B 1 20 ? 4.5 -6.605 6.906 1 90.69 20 LEU B N 1
ATOM 950 C CA . LEU B 1 20 ? 3.229 -6.664 7.617 1 90.69 20 LEU B CA 1
ATOM 951 C C . LEU B 1 20 ? 2.131 -5.953 6.832 1 90.69 20 LEU B C 1
ATOM 953 O O . LEU B 1 20 ? 1.011 -6.457 6.727 1 90.69 20 LEU B O 1
ATOM 957 N N . LEU B 1 21 ? 2.424 -4.801 6.367 1 93.31 21 LEU B N 1
ATOM 958 C CA . LEU B 1 21 ? 1.474 -4.062 5.543 1 93.31 21 LEU B CA 1
ATOM 959 C C . LEU B 1 21 ? 0.995 -4.914 4.371 1 93.31 21 LEU B C 1
ATOM 961 O O . LEU B 1 21 ? -0.201 -4.953 4.074 1 93.31 21 LEU B O 1
ATOM 965 N N . SER B 1 22 ? 1.928 -5.602 3.689 1 91.62 22 SER B N 1
ATOM 966 C CA . SER B 1 22 ? 1.587 -6.453 2.553 1 91.62 22 SER B CA 1
ATOM 967 C C . SER B 1 22 ? 0.571 -7.523 2.947 1 91.62 22 SER B C 1
ATOM 969 O O . SER B 1 22 ? -0.465 -7.672 2.297 1 91.62 22 SER B O 1
ATOM 971 N N . VAL B 1 23 ? 0.799 -8.18 4.062 1 92 23 VAL B N 1
ATOM 972 C CA . VAL B 1 23 ? -0.087 -9.234 4.547 1 92 23 VAL B CA 1
ATOM 973 C C . VAL B 1 23 ? -1.443 -8.641 4.918 1 92 23 VAL B C 1
ATOM 975 O O . VAL B 1 23 ? -2.488 -9.203 4.578 1 92 23 VAL B O 1
ATOM 978 N N . ARG B 1 24 ? -1.425 -7.531 5.52 1 93.25 24 ARG B N 1
ATOM 979 C CA . ARG B 1 24 ? -2.662 -6.914 5.988 1 93.25 24 ARG B CA 1
ATOM 980 C C . ARG B 1 24 ? -3.477 -6.367 4.824 1 93.25 24 ARG B C 1
ATOM 982 O O . ARG B 1 24 ? -4.707 -6.434 4.836 1 93.25 24 ARG B O 1
ATOM 989 N N . PHE B 1 25 ? -2.865 -5.855 3.83 1 94.88 25 PHE B N 1
ATOM 990 C CA . PHE B 1 25 ? -3.576 -5.391 2.645 1 94.88 25 PHE B CA 1
ATOM 991 C C . PHE B 1 25 ? -4.262 -6.551 1.935 1 94.88 25 PHE B C 1
ATOM 993 O O . PHE B 1 25 ? -5.414 -6.434 1.513 1 94.88 25 PHE B O 1
ATOM 1000 N N . THR B 1 26 ? -3.533 -7.695 1.815 1 94.88 26 THR B N 1
ATOM 1001 C CA . THR B 1 26 ? -4.133 -8.852 1.157 1 94.88 26 THR B CA 1
ATOM 1002 C C . THR B 1 26 ? -5.336 -9.359 1.946 1 94.88 26 THR B C 1
ATOM 1004 O O . THR B 1 26 ? -6.359 -9.719 1.362 1 94.88 26 THR B O 1
ATOM 1007 N N . SER B 1 27 ? -5.285 -9.383 3.264 1 93.25 27 SER B N 1
ATOM 1008 C CA . SER B 1 27 ? -6.383 -9.836 4.113 1 93.25 27 SER B CA 1
ATOM 1009 C C . SER B 1 27 ? -7.598 -8.922 3.979 1 93.25 27 SER B C 1
ATOM 1011 O O . SER B 1 27 ? -8.727 -9.398 3.885 1 93.25 27 SER B O 1
ATOM 1013 N N . VAL B 1 28 ? -7.379 -7.582 3.986 1 93.81 28 VAL B N 1
ATOM 1014 C CA . VAL B 1 28 ? -8.469 -6.613 3.883 1 93.81 28 VAL B CA 1
ATOM 1015 C C . VAL B 1 28 ? -9.156 -6.754 2.527 1 93.81 28 VAL B C 1
ATOM 1017 O O . VAL B 1 28 ? -10.375 -6.602 2.426 1 93.81 28 VAL B O 1
ATOM 1020 N N . SER B 1 29 ? -8.352 -7.039 1.49 1 94.31 29 SER B N 1
ATOM 1021 C CA . SER B 1 29 ? -8.906 -7.211 0.151 1 94.31 29 SER B CA 1
ATOM 1022 C C . SER B 1 29 ? -9.82 -8.438 0.083 1 94.31 29 SER B C 1
ATOM 1024 O O . SER B 1 29 ? -10.812 -8.43 -0.641 1 94.31 29 SER B O 1
ATOM 1026 N N . LEU B 1 30 ? -9.492 -9.484 0.814 1 92.5 30 LEU B N 1
ATOM 1027 C CA . LEU B 1 30 ? -10.25 -10.727 0.822 1 92.5 30 LEU B CA 1
ATOM 1028 C C . LEU B 1 30 ? -11.594 -10.547 1.52 1 92.5 30 LEU B C 1
ATOM 1030 O O . LEU B 1 30 ? -12.586 -11.172 1.142 1 92.5 30 LEU B O 1
ATOM 1034 N N . ILE B 1 31 ? -11.656 -9.602 2.42 1 91.38 31 ILE B N 1
ATOM 1035 C CA . ILE B 1 31 ? -12.836 -9.469 3.264 1 91.38 31 ILE B CA 1
ATOM 1036 C C . ILE B 1 31 ? -13.773 -8.414 2.678 1 91.38 31 ILE B C 1
ATOM 1038 O O . ILE B 1 31 ? -14.938 -8.32 3.08 1 91.38 31 ILE B O 1
ATOM 1042 N N . CYS B 1 32 ? -13.289 -7.551 1.767 1 92.5 32 CYS B N 1
ATOM 1043 C CA . CYS B 1 32 ? -14.102 -6.504 1.146 1 92.5 32 CYS B CA 1
ATOM 1044 C C . CYS B 1 32 ? -15.273 -7.105 0.379 1 92.5 32 CYS B C 1
ATOM 1046 O O . CYS B 1 32 ? -15.07 -7.875 -0.562 1 92.5 32 CYS B O 1
ATOM 1048 N N . GLN B 1 33 ? -16.531 -6.762 0.665 1 90.44 33 GLN B N 1
ATOM 1049 C CA . GLN B 1 33 ? -17.719 -7.363 0.088 1 90.44 33 GLN B CA 1
ATOM 1050 C C . GLN B 1 33 ? -18.156 -6.621 -1.172 1 90.44 33 GLN B C 1
ATOM 1052 O O . GLN B 1 33 ? -18.891 -7.168 -1.998 1 90.44 33 GLN B O 1
ATOM 1057 N N . ASP B 1 34 ? -17.875 -5.359 -1.277 1 91.44 34 ASP B N 1
ATOM 1058 C CA . ASP B 1 34 ? -18.141 -4.609 -2.5 1 91.44 34 ASP B CA 1
ATOM 1059 C C . ASP B 1 34 ? -17.188 -5.012 -3.613 1 91.44 34 ASP B C 1
ATOM 1061 O O . ASP B 1 34 ? -16 -4.641 -3.586 1 91.44 34 ASP B O 1
ATOM 1065 N N . LYS B 1 35 ? -17.766 -5.684 -4.57 1 92.62 35 LYS B N 1
ATOM 1066 C CA . LYS B 1 35 ? -16.922 -6.297 -5.598 1 92.62 35 LYS B CA 1
ATOM 1067 C C . LYS B 1 35 ? -16.172 -5.234 -6.395 1 92.62 35 LYS B C 1
ATOM 1069 O O . LYS B 1 35 ? -15.031 -5.457 -6.816 1 92.62 35 LYS B O 1
ATOM 1074 N N . TYR B 1 36 ? -16.859 -4.145 -6.629 1 92.25 36 TYR B N 1
ATOM 1075 C CA . TYR B 1 36 ? -16.188 -3.076 -7.359 1 92.25 36 TYR B CA 1
ATOM 1076 C C . TYR B 1 36 ? -14.992 -2.547 -6.574 1 92.25 36 TYR B C 1
ATOM 1078 O O . TYR B 1 36 ? -13.891 -2.445 -7.109 1 92.25 36 TYR B O 1
ATOM 1086 N N . MET B 1 37 ? -15.203 -2.258 -5.379 1 90.44 37 MET B N 1
ATOM 1087 C CA . MET B 1 37 ? -14.141 -1.748 -4.508 1 90.44 37 MET B CA 1
ATOM 1088 C C . MET B 1 37 ? -13.047 -2.793 -4.316 1 90.44 37 MET B C 1
ATOM 1090 O O . MET B 1 37 ? -11.867 -2.461 -4.309 1 90.44 37 MET B O 1
ATOM 1094 N N . GLN B 1 38 ? -13.484 -4.012 -4.148 1 94.12 38 GLN B N 1
ATOM 1095 C CA . GLN B 1 38 ? -12.516 -5.09 -3.957 1 94.12 38 GLN B CA 1
ATOM 1096 C C . GLN B 1 38 ? -11.57 -5.195 -5.148 1 94.12 38 GLN B C 1
ATOM 1098 O O . GLN B 1 38 ? -10.359 -5.324 -4.977 1 94.12 38 GLN B O 1
ATOM 1103 N N . ASN B 1 39 ? -12.117 -5.172 -6.367 1 95.56 39 ASN B N 1
ATOM 1104 C CA . ASN B 1 39 ? -11.289 -5.215 -7.57 1 95.56 39 ASN B CA 1
ATOM 1105 C C . ASN B 1 39 ? -10.281 -4.074 -7.602 1 95.56 39 ASN B C 1
ATOM 1107 O O . ASN B 1 39 ? -9.109 -4.281 -7.926 1 95.56 39 ASN B O 1
ATOM 1111 N N . ARG B 1 40 ? -10.758 -2.865 -7.195 1 93.12 40 ARG B N 1
ATOM 1112 C CA . ARG B 1 40 ? -9.852 -1.723 -7.148 1 93.12 40 ARG B CA 1
ATOM 1113 C C . ARG B 1 40 ? -8.742 -1.943 -6.125 1 93.12 40 ARG B C 1
ATOM 1115 O O . ARG B 1 40 ? -7.566 -1.711 -6.418 1 93.12 40 ARG B O 1
ATOM 1122 N N . LEU B 1 41 ? -9.086 -2.428 -4.988 1 94.62 41 LEU B N 1
ATOM 1123 C CA . LEU B 1 41 ? -8.109 -2.664 -3.932 1 94.62 41 LEU B CA 1
ATOM 1124 C C . LEU B 1 41 ? -7.113 -3.74 -4.34 1 94.62 41 LEU B C 1
ATOM 1126 O O . LEU B 1 41 ? -5.906 -3.584 -4.137 1 94.62 41 LEU B O 1
ATOM 1130 N N . VAL B 1 42 ? -7.625 -4.77 -4.945 1 96.56 42 VAL B N 1
ATOM 1131 C CA . VAL B 1 42 ? -6.766 -5.863 -5.379 1 96.56 42 VAL B CA 1
ATOM 1132 C C . VAL B 1 42 ? -5.758 -5.355 -6.406 1 96.56 42 VAL B C 1
ATOM 1134 O O . VAL B 1 42 ? -4.566 -5.66 -6.324 1 96.56 42 VAL B O 1
ATOM 1137 N N . ARG B 1 43 ? -6.188 -4.547 -7.281 1 95 43 ARG B N 1
ATOM 1138 C CA . ARG B 1 43 ? -5.285 -3.98 -8.273 1 95 43 ARG B CA 1
ATOM 1139 C C . ARG B 1 43 ? -4.199 -3.137 -7.617 1 95 43 ARG B C 1
ATOM 1141 O O . ARG B 1 43 ? -3.021 -3.258 -7.953 1 95 43 ARG B O 1
ATOM 1148 N N . LEU B 1 44 ? -4.547 -2.338 -6.715 1 94.56 44 LEU B N 1
ATOM 1149 C CA . LEU B 1 44 ? -3.594 -1.475 -6.027 1 94.56 44 LEU B CA 1
ATOM 1150 C C . LEU B 1 44 ? -2.584 -2.301 -5.234 1 94.56 44 LEU B C 1
ATOM 1152 O O . LEU B 1 44 ? -1.381 -2.037 -5.289 1 94.56 44 LEU B O 1
ATOM 1156 N N . VAL B 1 45 ? -3.064 -3.316 -4.527 1 95.38 45 VAL B N 1
ATOM 1157 C CA . VAL B 1 45 ? -2.195 -4.152 -3.703 1 95.38 45 VAL B CA 1
ATOM 1158 C C . VAL B 1 45 ? -1.221 -4.918 -4.594 1 95.38 45 VAL B C 1
ATOM 1160 O O . VAL B 1 45 ? -0.041 -5.055 -4.262 1 95.38 45 VAL B O 1
ATOM 1163 N N . CYS B 1 46 ? -1.706 -5.332 -5.668 1 95.19 46 CYS B N 1
ATOM 1164 C CA . CYS B 1 46 ? -0.843 -6.074 -6.578 1 95.19 46 CYS B CA 1
ATOM 1165 C C . CYS B 1 46 ? 0.269 -5.184 -7.125 1 95.19 46 CYS B C 1
ATOM 1167 O O . CYS B 1 46 ? 1.432 -5.59 -7.16 1 95.19 46 CYS B O 1
ATOM 1169 N N . VAL B 1 47 ? -0.022 -4.016 -7.508 1 92.31 47 VAL B N 1
ATOM 1170 C CA . VAL B 1 47 ? 0.982 -3.09 -8.023 1 92.31 47 VAL B CA 1
ATOM 1171 C C . VAL B 1 47 ? 1.937 -2.684 -6.906 1 92.31 47 VAL B C 1
ATOM 1173 O O . VAL B 1 47 ? 3.145 -2.568 -7.121 1 92.31 47 VAL B O 1
ATOM 1176 N N . PHE B 1 48 ? 1.337 -2.551 -5.699 1 91.38 48 PHE B N 1
ATOM 1177 C CA . PHE B 1 48 ? 2.121 -2.25 -4.508 1 91.38 48 PHE B CA 1
ATOM 1178 C C . PHE B 1 48 ? 3.156 -3.338 -4.25 1 91.38 48 PHE B C 1
ATOM 1180 O O . PHE B 1 48 ? 4.344 -3.049 -4.105 1 91.38 48 PHE B O 1
ATOM 1187 N N . LEU B 1 49 ? 2.777 -4.551 -4.34 1 92.94 49 LEU B N 1
ATOM 1188 C CA . LEU B 1 49 ? 3.668 -5.676 -4.074 1 92.94 49 LEU B CA 1
ATOM 1189 C C . LEU B 1 49 ? 4.707 -5.82 -5.184 1 92.94 49 LEU B C 1
ATOM 1191 O O . LEU B 1 49 ? 5.887 -6.043 -4.906 1 92.94 49 LEU B O 1
ATOM 1195 N N . GLN B 1 50 ? 4.262 -5.672 -6.332 1 90.69 50 GLN B N 1
ATOM 1196 C CA . GLN B 1 50 ? 5.199 -5.723 -7.449 1 90.69 50 GLN B CA 1
ATOM 1197 C C . GLN B 1 50 ? 6.293 -4.664 -7.297 1 90.69 50 GLN B C 1
ATOM 1199 O O . GLN B 1 50 ? 7.465 -4.938 -7.555 1 90.69 50 GLN B O 1
ATOM 1204 N N . SER B 1 51 ? 5.852 -3.502 -6.934 1 87 51 SER B N 1
ATOM 1205 C CA . SER B 1 51 ? 6.812 -2.42 -6.746 1 87 51 SER B CA 1
ATOM 1206 C C . SER B 1 51 ? 7.832 -2.77 -5.664 1 87 51 SER B C 1
ATOM 1208 O O . SER B 1 51 ? 9.031 -2.562 -5.848 1 87 51 SER B O 1
ATOM 1210 N N . LEU B 1 52 ? 7.445 -3.264 -4.555 1 86.62 52 LEU B N 1
ATOM 1211 C CA . LEU B 1 52 ? 8.336 -3.621 -3.459 1 86.62 52 LEU B CA 1
ATOM 1212 C C . LEU B 1 52 ? 9.312 -4.715 -3.885 1 86.62 52 LEU B C 1
ATOM 1214 O O . LEU B 1 52 ? 10.5 -4.648 -3.566 1 86.62 52 LEU B O 1
ATOM 1218 N N . ILE B 1 53 ? 8.766 -5.652 -4.617 1 87.75 53 ILE B N 1
ATOM 1219 C CA . ILE B 1 53 ? 9.57 -6.789 -5.055 1 87.75 53 ILE B CA 1
ATOM 1220 C C . ILE B 1 53 ? 10.602 -6.324 -6.082 1 87.75 53 ILE B C 1
ATOM 1222 O O . ILE B 1 53 ? 11.781 -6.676 -5.988 1 87.75 53 ILE B O 1
ATOM 1226 N N . ARG B 1 54 ? 10.211 -5.488 -6.898 1 84.62 54 ARG B N 1
ATOM 1227 C CA . ARG B 1 54 ? 11.086 -5.039 -7.977 1 84.62 54 ARG B CA 1
ATOM 1228 C C . ARG B 1 54 ? 12.188 -4.133 -7.445 1 84.62 54 ARG B C 1
ATOM 1230 O O . ARG B 1 54 ? 13.297 -4.109 -7.984 1 84.62 54 ARG B O 1
ATOM 1237 N N . ASN B 1 55 ? 11.867 -3.432 -6.422 1 79.69 55 ASN B N 1
ATOM 1238 C CA . ASN B 1 55 ? 12.852 -2.539 -5.824 1 79.69 55 ASN B CA 1
ATOM 1239 C C . ASN B 1 55 ? 13.688 -3.254 -4.77 1 79.69 55 ASN B C 1
ATOM 1241 O O . ASN B 1 55 ? 14.5 -2.625 -4.086 1 79.69 55 ASN B O 1
ATOM 1245 N N . ARG B 1 56 ? 13.562 -4.527 -4.684 1 81.75 56 ARG B N 1
ATOM 1246 C CA . ARG B 1 56 ? 14.312 -5.379 -3.768 1 81.75 56 ARG B CA 1
ATOM 1247 C C . ARG B 1 56 ? 14.164 -4.895 -2.328 1 81.75 56 ARG B C 1
ATOM 1249 O O . ARG B 1 56 ? 15.133 -4.902 -1.566 1 81.75 56 ARG B O 1
ATOM 1256 N N . ILE B 1 57 ? 13 -4.375 -2.094 1 82.06 57 ILE B N 1
ATOM 1257 C CA . ILE B 1 57 ? 12.727 -3.906 -0.739 1 82.06 57 ILE B CA 1
ATOM 1258 C C . ILE B 1 57 ? 12.297 -5.086 0.135 1 82.06 57 ILE B C 1
ATOM 1260 O O . ILE B 1 57 ? 12.672 -5.16 1.309 1 82.06 57 ILE B O 1
ATOM 1264 N N . ILE B 1 58 ? 11.523 -5.926 -0.416 1 84.62 58 ILE B N 1
ATOM 1265 C CA . ILE B 1 58 ? 11.133 -7.137 0.296 1 84.62 58 ILE B CA 1
ATOM 1266 C C . ILE B 1 58 ? 11.602 -8.367 -0.48 1 84.62 58 ILE B C 1
ATOM 1268 O O . ILE B 1 58 ? 11.797 -8.305 -1.696 1 84.62 58 ILE B O 1
ATOM 1272 N N . ASP B 1 59 ? 11.805 -9.383 0.28 1 87.56 59 ASP B N 1
ATOM 1273 C CA . ASP B 1 59 ? 12.141 -10.672 -0.319 1 87.56 59 ASP B CA 1
ATOM 1274 C C . ASP B 1 59 ? 10.883 -11.508 -0.558 1 87.56 59 ASP B C 1
ATOM 1276 O O . ASP B 1 59 ? 10.125 -11.781 0.375 1 87.56 59 ASP B O 1
ATOM 1280 N N . VAL B 1 60 ? 10.781 -11.969 -1.727 1 86 60 VAL B N 1
ATOM 1281 C CA . VAL B 1 60 ? 9.602 -12.703 -2.164 1 86 60 VAL B CA 1
ATOM 1282 C C . VAL B 1 60 ? 9.461 -13.984 -1.346 1 86 60 VAL B C 1
ATOM 1284 O O . VAL B 1 60 ? 8.344 -14.461 -1.115 1 86 60 VAL B O 1
ATOM 1287 N N . LYS B 1 61 ? 10.492 -14.531 -0.957 1 87.81 61 LYS B N 1
ATOM 1288 C CA . LYS B 1 61 ? 10.477 -15.805 -0.248 1 87.81 61 LYS B CA 1
ATOM 1289 C C . LYS B 1 61 ? 9.719 -15.695 1.071 1 87.81 61 LYS B C 1
ATOM 1291 O O . LYS B 1 61 ? 9.086 -16.656 1.511 1 87.81 61 LYS B O 1
ATOM 1296 N N . ASP B 1 62 ? 9.742 -14.562 1.652 1 87.31 62 ASP B N 1
ATOM 1297 C CA . ASP B 1 62 ? 9.141 -14.359 2.967 1 87.31 62 ASP B CA 1
ATOM 1298 C C . ASP B 1 62 ? 7.621 -14.234 2.863 1 87.31 62 ASP B C 1
ATOM 1300 O O . ASP B 1 62 ? 6.91 -14.406 3.854 1 87.31 62 ASP B O 1
ATOM 1304 N N . LEU B 1 63 ? 7.105 -14.031 1.72 1 88.19 63 LEU B N 1
ATOM 1305 C CA . LEU B 1 63 ? 5.672 -13.797 1.575 1 88.19 63 LEU B CA 1
ATOM 1306 C C . LEU B 1 63 ? 5.082 -14.703 0.497 1 88.19 63 LEU B C 1
ATOM 1308 O O . LEU B 1 63 ? 3.924 -14.539 0.11 1 88.19 63 LEU B O 1
ATOM 1312 N N . PHE B 1 64 ? 5.766 -15.633 0.04 1 91.88 64 PHE B N 1
ATOM 1313 C CA . PHE B 1 64 ? 5.426 -16.375 -1.168 1 91.88 64 PHE B CA 1
ATOM 1314 C C . PHE B 1 64 ? 4.078 -17.062 -1.015 1 91.88 64 PHE B C 1
ATOM 1316 O O . PHE B 1 64 ? 3.199 -16.922 -1.865 1 91.88 64 PHE B O 1
ATOM 1323 N N . ILE B 1 65 ? 3.865 -17.781 0.02 1 92.19 65 ILE B N 1
ATOM 1324 C CA . ILE B 1 65 ? 2.666 -18.594 0.199 1 92.19 65 ILE B CA 1
ATOM 1325 C C . ILE B 1 65 ? 1.436 -17.688 0.26 1 92.19 65 ILE B C 1
ATOM 1327 O O . ILE B 1 65 ? 0.462 -17.906 -0.465 1 92.19 65 ILE B O 1
ATOM 1331 N N . GLU B 1 66 ? 1.512 -16.672 1.091 1 92.44 66 GLU B N 1
ATOM 1332 C CA . GLU B 1 66 ? 0.387 -15.758 1.286 1 92.44 66 GLU B CA 1
ATOM 1333 C C . GLU B 1 66 ? 0.041 -15.023 -0.006 1 92.44 66 GLU B C 1
ATOM 1335 O O . GLU B 1 66 ? -1.13 -14.922 -0.378 1 92.44 66 GLU B O 1
ATOM 1340 N N . VAL B 1 67 ? 1.045 -14.547 -0.634 1 95.19 67 VAL B N 1
ATOM 1341 C CA . VAL B 1 67 ? 0.821 -13.758 -1.843 1 95.19 67 VAL B CA 1
ATOM 1342 C C . VAL B 1 67 ? 0.394 -14.68 -2.986 1 95.19 67 VAL B C 1
ATOM 1344 O O . VAL B 1 67 ? -0.434 -14.305 -3.818 1 95.19 67 VAL B O 1
ATOM 1347 N N . GLN B 1 68 ? 0.886 -15.875 -2.977 1 94.75 68 GLN B N 1
ATOM 1348 C CA . GLN B 1 68 ? 0.459 -16.844 -3.984 1 94.75 68 GLN B CA 1
ATOM 1349 C C . GLN B 1 68 ? -1.027 -17.156 -3.848 1 94.75 68 GLN B C 1
ATOM 1351 O O . GLN B 1 68 ? -1.764 -17.141 -4.836 1 94.75 68 GLN B O 1
ATOM 1356 N N . ALA B 1 69 ? -1.463 -17.484 -2.635 1 95.88 69 ALA B N 1
ATOM 1357 C CA . ALA B 1 69 ? -2.877 -17.75 -2.387 1 95.88 69 ALA B CA 1
ATOM 1358 C C . ALA B 1 69 ? -3.74 -16.547 -2.77 1 95.88 69 ALA B C 1
ATOM 1360 O O . ALA B 1 69 ? -4.809 -16.703 -3.361 1 95.88 69 ALA B O 1
ATOM 1361 N N . PHE B 1 70 ? -3.299 -15.32 -2.436 1 96.56 70 PHE B N 1
ATOM 1362 C CA . PHE B 1 70 ? -3.98 -14.07 -2.754 1 96.56 70 PHE B CA 1
ATOM 1363 C C . PHE B 1 70 ? -4.176 -13.922 -4.258 1 96.56 70 PHE B C 1
ATOM 1365 O O . PHE B 1 70 ? -5.277 -13.609 -4.719 1 96.56 70 PHE B O 1
ATOM 1372 N N . CYS B 1 71 ? -3.162 -14.242 -5.004 1 96.88 71 CYS B N 1
ATOM 1373 C CA . CYS B 1 71 ? -3.242 -14.102 -6.457 1 96.88 71 CYS B CA 1
ATOM 1374 C C . CYS B 1 71 ? -4.164 -15.156 -7.051 1 96.88 71 CYS B C 1
ATOM 1376 O O . CYS B 1 71 ? -4.879 -14.891 -8.023 1 96.88 71 CYS B O 1
ATOM 1378 N N . ILE B 1 72 ? -4.078 -16.328 -6.477 1 97.19 72 ILE B N 1
ATOM 1379 C CA . ILE B 1 72 ? -4.949 -17.406 -6.949 1 97.19 72 ILE B CA 1
ATOM 1380 C C . ILE B 1 72 ? -6.406 -17.031 -6.699 1 97.19 72 ILE B C 1
ATOM 1382 O O . ILE B 1 72 ? -7.258 -17.203 -7.574 1 97.19 72 ILE B O 1
ATOM 1386 N N . GLU B 1 73 ? -6.715 -16.5 -5.559 1 97.44 73 GLU B N 1
ATOM 1387 C CA . GLU B 1 73 ? -8.07 -16.078 -5.207 1 97.44 73 GLU B CA 1
ATOM 1388 C C . GLU B 1 73 ? -8.594 -15.023 -6.172 1 97.44 73 GLU B C 1
ATOM 1390 O O . GLU B 1 73 ? -9.781 -15.008 -6.496 1 97.44 73 GLU B O 1
ATOM 1395 N N . PHE B 1 74 ? -7.703 -14.133 -6.664 1 97.5 74 PHE B N 1
ATOM 1396 C CA . PHE B 1 74 ? -8.117 -13.031 -7.523 1 97.5 74 PHE B CA 1
ATOM 1397 C C . PHE B 1 74 ? -7.523 -13.18 -8.922 1 97.5 74 PHE B C 1
ATOM 1399 O O . PHE B 1 74 ? -7.16 -12.188 -9.555 1 97.5 74 PHE B O 1
ATOM 1406 N N . SER B 1 75 ? -7.453 -14.383 -9.383 1 96.31 75 SER B N 1
ATOM 1407 C CA . SER B 1 75 ? -6.777 -14.695 -10.633 1 96.31 75 SER B CA 1
ATOM 1408 C C . SER B 1 75 ? -7.484 -14.047 -11.82 1 96.31 75 SER B C 1
ATOM 1410 O O . SER B 1 75 ? -6.902 -13.914 -12.898 1 96.31 75 SER B O 1
ATOM 1412 N N . ARG B 1 76 ? -8.695 -13.617 -11.586 1 96.25 76 ARG B N 1
ATOM 1413 C CA . ARG B 1 76 ? -9.445 -12.984 -12.672 1 96.25 76 ARG B CA 1
ATOM 1414 C C . ARG B 1 76 ? -8.977 -11.555 -12.898 1 96.25 76 ARG B C 1
ATOM 1416 O O . ARG B 1 76 ? -9.32 -10.938 -13.906 1 96.25 76 ARG B O 1
ATOM 1423 N N . ILE B 1 77 ? -8.297 -10.977 -11.992 1 96.5 77 ILE B N 1
ATOM 1424 C CA . ILE B 1 77 ? -7.785 -9.609 -12.102 1 96.5 77 ILE B CA 1
ATOM 1425 C C . ILE B 1 77 ? -6.398 -9.625 -12.734 1 96.5 77 ILE B C 1
ATOM 1427 O O . ILE B 1 77 ? -5.492 -10.312 -12.25 1 96.5 77 ILE B O 1
ATOM 1431 N N . ARG B 1 78 ? -6.211 -8.844 -13.727 1 95.25 78 ARG B N 1
ATOM 1432 C CA . ARG B 1 78 ? -4.996 -8.859 -14.531 1 95.25 78 ARG B CA 1
ATOM 1433 C C . ARG B 1 78 ? -3.762 -8.609 -13.68 1 95.25 78 ARG B C 1
ATOM 1435 O O . ARG B 1 78 ? -2.746 -9.297 -13.828 1 95.25 78 ARG B O 1
ATOM 1442 N N . GLU B 1 79 ? -3.805 -7.605 -12.828 1 95.19 79 GLU B N 1
ATOM 1443 C CA . GLU B 1 79 ? -2.666 -7.246 -11.992 1 95.19 79 GLU B CA 1
ATOM 1444 C C . GLU B 1 79 ? -2.273 -8.398 -11.07 1 95.19 79 GLU B C 1
ATOM 1446 O O . GLU B 1 79 ? -1.09 -8.609 -10.805 1 95.19 79 GLU B O 1
ATOM 1451 N N . ALA B 1 80 ? -3.311 -9.148 -10.633 1 96.12 80 ALA B N 1
ATOM 1452 C CA . ALA B 1 80 ? -3.033 -10.32 -9.805 1 96.12 80 ALA B CA 1
ATOM 1453 C C . ALA B 1 80 ? -2.334 -11.414 -10.609 1 96.12 80 ALA B C 1
ATOM 1455 O O . ALA B 1 80 ? -1.39 -12.039 -10.125 1 96.12 80 ALA B O 1
ATOM 1456 N N . ALA B 1 81 ? -2.779 -11.586 -11.82 1 95.56 81 ALA B N 1
ATOM 1457 C CA . ALA B 1 81 ? -2.137 -12.555 -12.703 1 95.56 81 ALA B CA 1
ATOM 1458 C C . ALA B 1 81 ? -0.688 -12.164 -12.984 1 95.56 81 ALA B C 1
ATOM 1460 O O . ALA B 1 81 ? 0.2 -13.023 -12.992 1 95.56 81 ALA B O 1
ATOM 1461 N N . THR B 1 82 ? -0.434 -10.906 -13.195 1 94.44 82 THR B N 1
ATOM 1462 C CA . THR B 1 82 ? 0.916 -10.414 -13.445 1 94.44 82 THR B CA 1
ATOM 1463 C C . THR B 1 82 ? 1.805 -10.617 -12.227 1 94.44 82 THR B C 1
ATOM 1465 O O . THR B 1 82 ? 2.951 -11.062 -12.352 1 94.44 82 THR B O 1
ATOM 1468 N N . LEU B 1 83 ? 1.31 -10.297 -11.055 1 93.75 83 LEU B N 1
ATOM 1469 C CA . LEU B 1 83 ? 2.053 -10.516 -9.82 1 93.75 83 LEU B CA 1
ATOM 1470 C C . LEU B 1 83 ? 2.379 -11.992 -9.633 1 93.75 83 LEU B C 1
ATOM 1472 O O . LEU B 1 83 ? 3.488 -12.344 -9.227 1 93.75 83 LEU B O 1
ATOM 1476 N N . PHE B 1 84 ? 1.403 -12.844 -9.93 1 94.75 84 PHE B N 1
ATOM 1477 C CA . PHE B 1 84 ? 1.596 -14.289 -9.805 1 94.75 84 PHE B CA 1
ATOM 1478 C C . PHE B 1 84 ? 2.742 -14.758 -10.688 1 94.75 84 PHE B C 1
ATOM 1480 O O . PHE B 1 84 ? 3.59 -15.539 -10.25 1 94.75 84 PHE B O 1
ATOM 1487 N N . ARG B 1 85 ? 2.838 -14.289 -11.875 1 93.88 85 ARG B N 1
ATOM 1488 C CA . ARG B 1 85 ? 3.914 -14.648 -12.789 1 93.88 85 ARG B CA 1
ATOM 1489 C C . ARG B 1 85 ? 5.262 -14.164 -12.273 1 93.88 85 ARG B C 1
ATOM 1491 O O . ARG B 1 85 ? 6.262 -14.875 -12.367 1 93.88 85 ARG B O 1
ATOM 1498 N N . LEU B 1 86 ? 5.27 -12.961 -11.844 1 91.06 86 LEU B N 1
ATOM 1499 C CA . LEU B 1 86 ? 6.496 -12.422 -11.266 1 91.06 86 LEU B CA 1
ATOM 1500 C C . LEU B 1 86 ? 6.992 -13.297 -10.117 1 91.06 86 LEU B C 1
ATOM 1502 O O . LEU B 1 86 ? 8.188 -13.594 -10.031 1 91.06 86 LEU B O 1
ATOM 1506 N N . LEU B 1 87 ? 6.059 -13.719 -9.258 1 91.06 87 LEU B N 1
ATOM 1507 C CA . LEU B 1 87 ? 6.395 -14.562 -8.117 1 91.06 87 LEU B CA 1
ATOM 1508 C C . LEU B 1 87 ? 6.984 -15.891 -8.586 1 91.06 87 LEU B C 1
ATOM 1510 O O . LEU B 1 87 ? 7.961 -16.375 -8.016 1 91.06 87 LEU B O 1
ATOM 1514 N N . LYS B 1 88 ? 6.371 -16.453 -9.539 1 90.69 88 LYS B N 1
ATOM 1515 C CA . LYS B 1 88 ? 6.824 -17.734 -10.055 1 90.69 88 LYS B CA 1
ATOM 1516 C C . LYS B 1 88 ? 8.219 -17.625 -10.672 1 90.69 88 LYS B C 1
ATOM 1518 O O . LYS B 1 88 ? 9.031 -18.547 -10.547 1 90.69 88 LYS B O 1
ATOM 1523 N N . THR B 1 89 ? 8.477 -16.531 -11.266 1 88.06 89 THR B N 1
ATOM 1524 C CA . THR B 1 89 ? 9.773 -16.312 -11.891 1 88.06 89 THR B CA 1
ATOM 1525 C C . THR B 1 89 ? 10.859 -16.141 -10.828 1 88.06 89 THR B C 1
ATOM 1527 O O . THR B 1 89 ? 11.977 -16.641 -10.984 1 88.06 89 THR B O 1
ATOM 1530 N N . LEU B 1 90 ? 10.539 -15.438 -9.797 1 82.94 90 LEU B N 1
ATOM 1531 C CA . LEU B 1 90 ? 11.516 -15.156 -8.742 1 82.94 90 LEU B CA 1
ATOM 1532 C C . LEU B 1 90 ? 11.578 -16.297 -7.742 1 82.94 90 LEU B C 1
ATOM 1534 O O . LEU B 1 90 ? 12.609 -16.5 -7.09 1 82.94 90 LEU B O 1
ATOM 1538 N N . GLY B 1 91 ? 10.422 -16.812 -7.273 1 67.62 91 GLY B N 1
ATOM 1539 C CA . GLY B 1 91 ? 10.391 -17.922 -6.336 1 67.62 91 GLY B CA 1
ATOM 1540 C C . GLY B 1 91 ? 11.031 -19.188 -6.883 1 67.62 91 GLY B C 1
ATOM 1541 O O . GLY B 1 91 ? 11.367 -20.094 -6.125 1 67.62 91 GLY B O 1
ATOM 1542 N N . LEU B 1 92 ? 10.961 -19.422 -8.055 1 58.91 92 LEU B N 1
ATOM 1543 C CA . LEU B 1 92 ? 11.633 -20.578 -8.648 1 58.91 92 LEU B CA 1
ATOM 1544 C C . LEU B 1 92 ? 13.141 -20.375 -8.648 1 58.91 92 LEU B C 1
ATOM 1546 O O . LEU B 1 92 ? 13.891 -21.344 -8.797 1 58.91 92 LEU B O 1
ATOM 1550 N N . GLU B 1 93 ? 13.562 -19.219 -8.422 1 50.81 93 GLU B N 1
ATOM 1551 C CA . GLU B 1 93 ? 15.016 -19.094 -8.312 1 50.81 93 GLU B CA 1
ATOM 1552 C C . GLU B 1 93 ? 15.453 -19.109 -6.848 1 50.81 93 GLU B C 1
ATOM 1554 O O . GLU B 1 93 ? 14.672 -18.766 -5.957 1 50.81 93 GLU B O 1
#

pLDDT: mean 83.05, std 19.21, range [26.28, 97.5]

Organism: Citrus clementina (NCBI:txid85681)

Nearest PDB structures (foldseek):
  8bfh-assembly1_A  TM=9.879E-01  e=6.732E-07  Homo sapiens
  8bfh-assembly1_A  TM=9.877E-01  e=6.732E-07  Homo sapiens

Foldseek 3Di:
DCVVVVCPPDPPVPLVVLVVVLLVLLVVLVVDPPPVVSLVSLLVSLVVVVVCVVVVSDDCVVCVVSLLVSLVVVVVRPSSVVSNVVSCVRVVD/DCVVVVCPPDPPVPLVVLVVVLLVLLVVLVVDPPPVVSLVSLLVSLVVVVVCVVVVSDDCVVCVVSLLVSLVVVVVRPSSVVSNVVSCVRVVD

Sequence (186 aa):
MLVDYMFWTKSFDDIETLYLLSVRFTSVSLICQDKYMQNRLVRLVCVFLQSLIRNRIIDVKDLFIEVQAFCIEFSRIREAATLFRLLKTLGLEMLVDYMFWTKSFDDIETLYLLSVRFTSVSLICQDKYMQNRLVRLVCVFLQSLIRNRIIDVKDLFIEVQAFCIEFSRIREAATLFRLLKTLGLE